Protein AF-0000000083689405 (afdb_homodimer)

Structure (mmCIF, N/CA/C/O backbone):
data_AF-0000000083689405-model_v1
#
loop_
_entity.id
_entity.type
_entity.pdbx_description
1 polymer 'Agamous-like MADS-box protein AGL62-like'
#
loop_
_atom_site.group_PDB
_atom_site.id
_atom_site.type_symbol
_atom_site.label_atom_id
_atom_site.label_alt_id
_atom_site.label_comp_id
_atom_site.label_asym_id
_atom_site.label_entity_id
_atom_site.label_seq_id
_atom_site.pdbx_PDB_ins_code
_atom_site.Cartn_x
_atom_site.Cartn_y
_atom_site.Cartn_z
_atom_site.occupancy
_atom_site.B_iso_or_equiv
_atom_site.auth_seq_id
_atom_site.auth_comp_id
_atom_site.auth_asym_id
_atom_site.auth_atom_id
_atom_site.pdbx_PDB_model_num
ATOM 1 N N . MET A 1 1 ? -1.512 43.844 13.023 1 68.31 1 MET A N 1
ATOM 2 C CA . MET A 1 1 ? -1.214 42.469 13.398 1 68.31 1 MET A CA 1
ATOM 3 C C . MET A 1 1 ? 0.28 42.281 13.641 1 68.31 1 MET A C 1
ATOM 5 O O . MET A 1 1 ? 1.104 42.844 12.914 1 68.31 1 MET A O 1
ATOM 9 N N . SER A 1 2 ? 0.697 41.688 14.688 1 84.19 2 SER A N 1
ATOM 10 C CA . SER A 1 2 ? 2.109 41.562 15.023 1 84.19 2 SER A CA 1
ATOM 11 C C . SER A 1 2 ? 2.811 40.562 14.086 1 84.19 2 SER A C 1
ATOM 13 O O . SER A 1 2 ? 2.17 39.688 13.5 1 84.19 2 SER A O 1
ATOM 15 N N . ASN A 1 3 ? 4.016 40.906 13.828 1 88.25 3 ASN A N 1
ATOM 16 C CA . ASN A 1 3 ? 4.844 40.031 13 1 88.25 3 ASN A CA 1
ATOM 17 C C . ASN A 1 3 ? 4.762 38.594 13.453 1 88.25 3 ASN A C 1
ATOM 19 O O . ASN A 1 3 ? 4.75 37.656 12.633 1 88.25 3 ASN A O 1
ATOM 23 N N . ARG A 1 4 ? 4.754 38.406 14.672 1 84.94 4 ARG A N 1
ATOM 24 C CA . ARG A 1 4 ? 4.668 37.062 15.242 1 84.94 4 ARG A CA 1
ATOM 25 C C . ARG A 1 4 ? 3.365 36.375 14.844 1 84.94 4 ARG A C 1
ATOM 27 O O . ARG A 1 4 ? 3.354 35.188 14.508 1 84.94 4 ARG A O 1
ATOM 34 N N . ARG A 1 5 ? 2.277 37.125 14.828 1 86.5 5 ARG A N 1
ATOM 35 C CA . ARG A 1 5 ? 0.985 36.562 14.461 1 86.5 5 ARG A CA 1
ATOM 36 C C . ARG A 1 5 ? 0.968 36.156 12.992 1 86.5 5 ARG A C 1
ATOM 38 O O . ARG A 1 5 ? 0.405 35.125 12.633 1 86.5 5 ARG A O 1
ATOM 45 N N . ILE A 1 6 ? 1.502 36.875 12.141 1 88.62 6 ILE A N 1
ATOM 46 C CA . ILE A 1 6 ? 1.587 36.594 10.711 1 88.62 6 ILE A CA 1
ATOM 47 C C . ILE A 1 6 ? 2.408 35.312 10.492 1 88.62 6 ILE A C 1
ATOM 49 O O . ILE A 1 6 ? 2.025 34.469 9.703 1 88.62 6 ILE A O 1
ATOM 53 N N . GLU A 1 7 ? 3.504 35.219 11.141 1 90.31 7 GLU A N 1
ATOM 54 C CA . GLU A 1 7 ? 4.348 34.031 11.055 1 90.31 7 GLU A CA 1
ATOM 55 C C . GLU A 1 7 ? 3.592 32.781 11.5 1 90.31 7 GLU A C 1
ATOM 57 O O . GLU A 1 7 ? 3.695 31.75 10.859 1 90.31 7 GLU A O 1
ATOM 62 N N . ASP A 1 8 ? 2.814 32.938 12.547 1 89.25 8 ASP A N 1
ATOM 63 C CA . ASP A 1 8 ? 2.037 31.812 13.062 1 89.25 8 ASP A CA 1
ATOM 64 C C . ASP A 1 8 ? 0.974 31.375 12.055 1 89.25 8 ASP A C 1
ATOM 66 O O . ASP A 1 8 ? 0.75 30.188 11.859 1 89.25 8 ASP A O 1
ATOM 70 N N . LEU A 1 9 ? 0.358 32.312 11.484 1 90.94 9 LEU A N 1
ATOM 71 C CA . LEU A 1 9 ? -0.668 32.031 10.484 1 90.94 9 LEU A CA 1
ATOM 72 C C . LEU A 1 9 ? -0.066 31.344 9.266 1 90.94 9 LEU A C 1
ATOM 74 O O . LEU A 1 9 ? -0.656 30.406 8.719 1 90.94 9 LEU A O 1
ATOM 78 N N . PHE A 1 10 ? 1.056 31.828 8.891 1 93.06 10 PHE A N 1
ATOM 79 C CA . PHE A 1 10 ? 1.755 31.234 7.758 1 93.06 10 PHE A CA 1
ATOM 80 C C . PHE A 1 10 ? 2.133 29.781 8.062 1 93.06 10 PHE A C 1
ATOM 82 O O . PHE A 1 10 ? 1.938 28.891 7.23 1 93.06 10 PHE A O 1
ATOM 89 N N . ARG A 1 11 ? 2.623 29.578 9.195 1 94.88 11 ARG A N 1
ATOM 90 C CA . ARG A 1 11 ? 3 28.234 9.609 1 94.88 11 ARG A CA 1
ATOM 91 C C . ARG A 1 11 ? 1.792 27.312 9.617 1 94.88 11 ARG A C 1
ATOM 93 O O . ARG A 1 11 ? 1.886 26.156 9.188 1 94.88 11 ARG A O 1
ATOM 100 N N . MET A 1 12 ? 0.711 27.703 10.07 1 95 12 MET A N 1
ATOM 101 C CA . MET A 1 12 ? -0.509 26.906 10.109 1 95 12 MET A CA 1
ATOM 102 C C . MET A 1 12 ? -0.955 26.531 8.695 1 95 12 MET A C 1
ATOM 104 O O . MET A 1 12 ? -1.337 25.391 8.445 1 95 12 MET A O 1
ATOM 108 N N . CYS A 1 13 ? -0.799 27.5 7.867 1 95 13 CYS A N 1
ATOM 109 C CA . CYS A 1 13 ? -1.17 27.25 6.48 1 95 13 CYS A CA 1
ATOM 110 C C . CYS A 1 13 ? -0.278 26.188 5.859 1 95 13 CYS A C 1
ATOM 112 O O . CYS A 1 13 ? -0.762 25.297 5.152 1 95 13 CYS A O 1
ATOM 114 N N . MET A 1 14 ? 0.931 26.25 6.199 1 95.44 14 MET A N 1
ATOM 115 C CA . MET A 1 14 ? 1.885 25.266 5.684 1 95.44 14 MET A CA 1
ATOM 116 C C . MET A 1 14 ? 1.578 23.875 6.223 1 95.44 14 MET A C 1
ATOM 118 O O . MET A 1 14 ? 1.639 22.891 5.48 1 95.44 14 MET A O 1
ATOM 122 N N . LEU A 1 15 ? 1.222 23.812 7.477 1 96.44 15 LEU A N 1
ATOM 123 C CA . LEU A 1 15 ? 0.893 22.531 8.094 1 96.44 15 LEU A CA 1
ATOM 124 C C . LEU A 1 15 ? -0.366 21.938 7.473 1 96.44 15 LEU A C 1
ATOM 126 O O . LEU A 1 15 ? -0.428 20.734 7.223 1 96.44 15 LEU A O 1
ATOM 130 N N . ILE A 1 16 ? -1.267 22.781 7.23 1 96.31 16 ILE A N 1
ATOM 131 C CA . ILE A 1 16 ? -2.52 22.328 6.633 1 96.31 16 ILE A CA 1
ATOM 132 C C . ILE A 1 16 ? -2.256 21.781 5.23 1 96.31 16 ILE A C 1
ATOM 134 O O . ILE A 1 16 ? -2.789 20.734 4.859 1 96.31 16 ILE A O 1
ATOM 138 N N . THR A 1 17 ? -1.447 22.5 4.449 1 96.69 17 THR A N 1
ATOM 139 C CA . THR A 1 17 ? -1.085 22.047 3.109 1 96.69 17 THR A CA 1
ATOM 140 C C . THR A 1 17 ? -0.371 20.703 3.17 1 96.69 17 THR A C 1
ATOM 142 O O . THR A 1 17 ? -0.681 19.797 2.396 1 96.69 17 THR A O 1
ATOM 145 N N . GLU A 1 18 ? 0.518 20.547 4.062 1 96.06 18 GLU A N 1
ATOM 146 C CA . GLU A 1 18 ? 1.251 19.297 4.234 1 96.06 18 GLU A CA 1
ATOM 147 C C . GLU A 1 18 ? 0.317 18.172 4.637 1 96.06 18 GLU A C 1
ATOM 149 O O . GLU A 1 18 ? 0.436 17.047 4.125 1 96.06 18 GLU A O 1
ATOM 154 N N . LEU A 1 19 ? -0.564 18.469 5.535 1 96.12 19 LEU A N 1
ATOM 155 C CA . LEU A 1 19 ? -1.549 17.469 5.957 1 96.12 19 LEU A CA 1
ATOM 156 C C . LEU A 1 19 ? -2.369 16.984 4.77 1 96.12 19 LEU A C 1
ATOM 158 O O . LEU A 1 19 ? -2.594 15.781 4.617 1 96.12 19 LEU A O 1
ATOM 162 N N . ASN A 1 20 ? -2.785 17.891 3.965 1 96.69 20 ASN A N 1
ATOM 163 C CA . ASN A 1 20 ? -3.572 17.531 2.793 1 96.69 20 ASN A CA 1
ATOM 164 C C . ASN A 1 20 ? -2.771 16.656 1.822 1 96.69 20 ASN A C 1
ATOM 166 O O . ASN A 1 20 ? -3.289 15.688 1.279 1 96.69 20 ASN A O 1
ATOM 170 N N . LEU A 1 21 ? -1.524 16.984 1.629 1 94.62 21 LEU A N 1
ATOM 171 C CA . LEU A 1 21 ? -0.67 16.219 0.726 1 94.62 21 LEU A CA 1
ATOM 172 C C . LEU A 1 21 ? -0.466 14.797 1.241 1 94.62 21 LEU A C 1
ATOM 174 O O . LEU A 1 21 ? -0.589 13.836 0.482 1 94.62 21 LEU A O 1
ATOM 178 N N . LEU A 1 22 ? -0.239 14.695 2.496 1 94.88 22 LEU A N 1
ATOM 179 C CA . LEU A 1 22 ? -0.016 13.391 3.105 1 94.88 22 LEU A CA 1
ATOM 180 C C . LEU A 1 22 ? -1.298 12.562 3.104 1 94.88 22 LEU A C 1
ATOM 182 O O . LEU A 1 22 ? -1.262 11.352 2.855 1 94.88 22 LEU A O 1
ATOM 186 N N . THR A 1 23 ? -2.404 13.203 3.418 1 95.25 23 THR A N 1
ATOM 187 C CA . THR A 1 23 ? -3.689 12.516 3.41 1 95.25 23 THR A CA 1
ATOM 188 C C . THR A 1 23 ? -3.979 11.93 2.031 1 95.25 23 THR A C 1
ATOM 190 O O . THR A 1 23 ? -4.395 10.773 1.916 1 95.25 23 THR A O 1
ATOM 193 N N . ASN A 1 24 ? -3.666 12.68 1.003 1 95.31 24 ASN A N 1
ATOM 194 C CA . ASN A 1 24 ? -3.904 12.211 -0.358 1 95.31 24 ASN A CA 1
ATOM 195 C C . ASN A 1 24 ? -3.004 11.023 -0.71 1 95.31 24 ASN A C 1
ATOM 197 O O . ASN A 1 24 ? -3.455 10.055 -1.322 1 95.31 24 ASN A O 1
ATOM 201 N N . ALA A 1 25 ? -1.784 11.125 -0.366 1 94.88 25 ALA A N 1
ATOM 202 C CA . ALA A 1 25 ? -0.848 10.039 -0.635 1 94.88 25 ALA A CA 1
ATOM 203 C C . ALA A 1 25 ? -1.246 8.773 0.119 1 94.88 25 ALA A C 1
ATOM 205 O O . ALA A 1 25 ? -1.218 7.672 -0.441 1 94.88 25 ALA A O 1
ATOM 206 N N . LEU A 1 26 ? -1.632 8.922 1.306 1 94.81 26 LEU A N 1
ATOM 207 C CA . LEU A 1 26 ? -2.059 7.781 2.109 1 94.81 26 LEU A CA 1
ATOM 208 C C . LEU A 1 26 ? -3.322 7.156 1.535 1 94.81 26 LEU A C 1
ATOM 210 O O . LEU A 1 26 ? -3.432 5.93 1.452 1 94.81 26 LEU A O 1
ATOM 214 N N . ASP A 1 27 ? -4.215 8.023 1.168 1 95.38 27 ASP A N 1
ATOM 215 C CA . ASP A 1 27 ? -5.449 7.523 0.575 1 95.38 27 ASP A CA 1
ATOM 216 C C . ASP A 1 27 ? -5.164 6.688 -0.672 1 95.38 27 ASP A C 1
ATOM 218 O O . ASP A 1 27 ? -5.797 5.656 -0.895 1 95.38 27 ASP A O 1
ATOM 222 N N . SER A 1 28 ? -4.242 7.109 -1.474 1 96.19 28 SER A N 1
ATOM 223 C CA . SER A 1 28 ? -3.867 6.359 -2.67 1 96.19 28 SER A CA 1
ATOM 224 C C . SER A 1 28 ? -3.279 5 -2.309 1 96.19 28 SER A C 1
ATOM 226 O O . SER A 1 28 ? -3.623 3.986 -2.922 1 96.19 28 SER A O 1
ATOM 228 N N . GLU A 1 29 ? -2.443 5.012 -1.283 1 96.12 29 GLU A N 1
ATOM 229 C CA . GLU A 1 29 ? -1.837 3.756 -0.846 1 96.12 29 GLU A CA 1
ATOM 230 C C . GLU A 1 29 ? -2.885 2.811 -0.264 1 96.12 29 GLU A C 1
ATOM 232 O 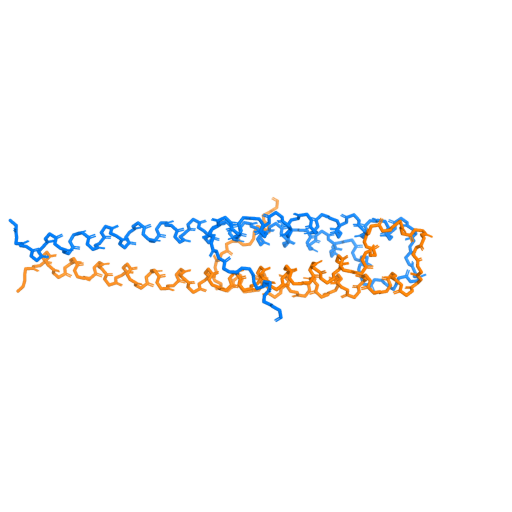O . GLU A 1 29 ? -2.838 1.602 -0.5 1 96.12 29 GLU A O 1
ATOM 237 N N . ILE A 1 30 ? -3.812 3.322 0.41 1 96.44 30 ILE A N 1
ATOM 238 C CA . ILE A 1 30 ? -4.867 2.508 1.007 1 96.44 30 ILE A CA 1
ATOM 239 C C . ILE A 1 30 ? -5.746 1.914 -0.093 1 96.44 30 ILE A C 1
ATOM 241 O O . ILE A 1 30 ? -6.137 0.747 -0.021 1 96.44 30 ILE A O 1
ATOM 245 N N . LYS A 1 31 ? -5.988 2.66 -1.083 1 96.75 31 LYS A N 1
ATOM 246 C CA . LYS A 1 31 ? -6.754 2.166 -2.223 1 96.75 31 LYS A CA 1
ATOM 247 C C . LYS A 1 31 ? -6.031 1.013 -2.912 1 96.75 31 LYS A C 1
ATOM 249 O O . LYS A 1 31 ? -6.648 0.001 -3.252 1 96.75 31 LYS A O 1
ATOM 254 N N . TYR A 1 32 ? -4.852 1.193 -3.098 1 97.25 32 TYR A N 1
ATOM 255 C CA . TYR A 1 32 ? -4.004 0.146 -3.654 1 97.25 32 TYR A CA 1
ATOM 256 C C . TYR A 1 32 ? -4.051 -1.109 -2.791 1 97.25 32 TYR A C 1
ATOM 258 O O . TYR A 1 32 ? -4.281 -2.211 -3.299 1 97.25 32 TYR A O 1
ATOM 266 N N . SER A 1 33 ? -3.85 -0.918 -1.539 1 97.69 33 SER A N 1
ATOM 267 C CA . SER A 1 33 ? -3.863 -2.045 -0.613 1 97.69 33 SER A CA 1
ATOM 268 C C . SER A 1 33 ? -5.211 -2.762 -0.631 1 97.69 33 SER A C 1
ATOM 270 O O . SER A 1 33 ? -5.266 -3.992 -0.612 1 97.69 33 SER A O 1
ATOM 272 N N . ASN A 1 34 ? -6.238 -1.998 -0.721 1 96.94 34 ASN A N 1
ATOM 273 C CA . ASN A 1 34 ? -7.57 -2.592 -0.735 1 96.94 34 ASN A CA 1
ATOM 274 C C . ASN A 1 34 ? -7.812 -3.393 -2.012 1 96.94 34 ASN A C 1
ATOM 276 O O . ASN A 1 34 ? -8.508 -4.414 -1.987 1 96.94 34 ASN A O 1
ATOM 280 N N . GLU A 1 35 ? -7.246 -2.898 -3.088 1 97.25 35 GLU A N 1
ATOM 281 C CA . GLU A 1 35 ? -7.336 -3.666 -4.328 1 97.25 35 GLU A CA 1
ATOM 282 C C . GLU A 1 35 ? -6.609 -5.004 -4.199 1 97.25 35 GLU A C 1
ATOM 284 O O . GLU A 1 35 ? -7.129 -6.039 -4.621 1 97.25 35 GLU A O 1
ATOM 289 N N . LEU A 1 36 ? -5.516 -5.07 -3.613 1 97.31 36 LEU A N 1
ATOM 290 C CA . LEU A 1 36 ? -4.766 -6.297 -3.383 1 97.31 36 LEU A CA 1
ATOM 291 C C . LEU A 1 36 ? -5.539 -7.246 -2.475 1 97.31 36 LEU A C 1
ATOM 293 O O . LEU A 1 36 ? -5.586 -8.453 -2.725 1 97.31 36 LEU A O 1
ATOM 297 N N . ILE A 1 37 ? -6.117 -6.723 -1.487 1 95.88 37 ILE A N 1
ATOM 298 C CA . ILE A 1 37 ? -6.895 -7.523 -0.545 1 95.88 37 ILE A CA 1
ATOM 299 C C . ILE A 1 37 ? -8.07 -8.18 -1.271 1 95.88 37 ILE A C 1
ATOM 301 O O . ILE A 1 37 ? -8.367 -9.352 -1.047 1 95.88 37 ILE A O 1
ATOM 305 N N . ARG A 1 38 ? -8.664 -7.391 -2.104 1 94.56 38 ARG A N 1
ATOM 306 C CA . ARG A 1 38 ? -9.773 -7.922 -2.877 1 94.56 38 ARG A CA 1
ATOM 307 C C . ARG A 1 38 ? -9.336 -9.109 -3.73 1 94.56 38 ARG A C 1
ATOM 309 O O . ARG A 1 38 ? -10.016 -10.133 -3.777 1 94.56 38 ARG A O 1
ATOM 316 N N . ILE A 1 39 ? -8.242 -9.008 -4.391 1 92.19 39 ILE A N 1
ATOM 317 C CA . ILE A 1 39 ? -7.723 -10.07 -5.234 1 92.19 39 ILE A CA 1
ATOM 318 C C . ILE A 1 39 ? -7.363 -11.281 -4.375 1 92.19 39 ILE A C 1
ATOM 320 O O . ILE A 1 39 ? -7.656 -12.422 -4.742 1 92.19 39 ILE A O 1
ATOM 324 N N . SER A 1 40 ? -6.727 -11.016 -3.26 1 91.69 40 SER A N 1
ATOM 325 C CA . SER A 1 40 ? -6.348 -12.102 -2.354 1 91.69 40 SER A CA 1
ATOM 326 C C . SER A 1 40 ? -7.57 -12.883 -1.885 1 91.69 40 SER A C 1
ATOM 328 O O . SER A 1 40 ? -7.531 -14.109 -1.8 1 91.69 40 SER A O 1
ATOM 330 N N . LYS A 1 41 ? -8.594 -12.188 -1.624 1 90.5 41 LYS A N 1
ATOM 331 C CA . LYS A 1 41 ? -9.82 -12.844 -1.185 1 90.5 41 LYS A CA 1
ATOM 332 C C . LYS A 1 41 ? -10.422 -13.688 -2.303 1 90.5 41 LYS A C 1
ATOM 334 O O . LYS A 1 41 ? -10.984 -14.758 -2.045 1 90.5 41 LYS A O 1
ATOM 339 N N . MET A 1 42 ? -10.312 -13.148 -3.48 1 85.12 42 MET A N 1
ATOM 340 C CA . MET A 1 42 ? -10.766 -13.914 -4.637 1 85.12 42 MET A CA 1
ATOM 341 C C . MET A 1 42 ? -9.969 -15.211 -4.773 1 85.12 42 MET A C 1
ATOM 343 O O . MET A 1 42 ? -10.539 -16.266 -5.062 1 85.12 42 MET A O 1
ATOM 347 N N . ILE A 1 43 ? -8.703 -15.195 -4.602 1 84.06 43 ILE A N 1
ATOM 348 C CA . ILE A 1 43 ? -7.832 -16.359 -4.668 1 84.06 43 ILE A CA 1
ATOM 349 C C . ILE A 1 43 ? -8.211 -17.359 -3.57 1 84.06 43 ILE A C 1
ATOM 351 O 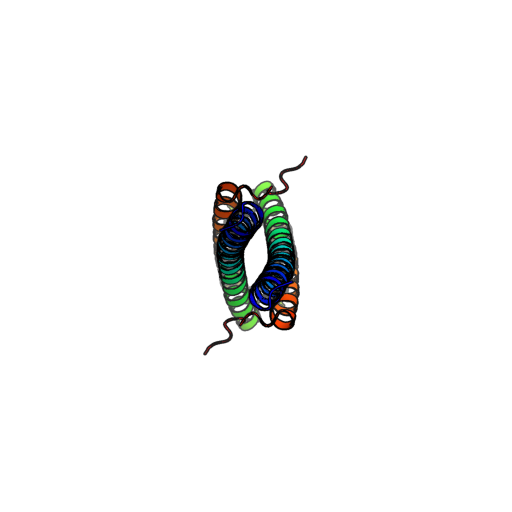O . ILE A 1 43 ? -8.281 -18.562 -3.812 1 84.06 43 ILE A O 1
ATOM 355 N N . GLU A 1 44 ? -8.438 -16.875 -2.42 1 83.69 44 GLU A N 1
ATOM 356 C CA . GLU A 1 44 ? -8.781 -17.719 -1.284 1 83.69 44 GLU A CA 1
ATOM 357 C C . GLU A 1 44 ? -10.117 -18.406 -1.499 1 83.69 44 GLU A C 1
ATOM 359 O O . GLU A 1 44 ? -10.305 -19.562 -1.09 1 83.69 44 GLU A O 1
ATOM 364 N N . ALA A 1 45 ? -10.938 -17.719 -2.09 1 82.75 45 ALA A N 1
ATOM 365 C CA . ALA A 1 45 ? -12.273 -18.25 -2.305 1 82.75 45 ALA A CA 1
ATOM 366 C C . ALA A 1 45 ? -12.242 -19.438 -3.256 1 82.75 45 ALA A C 1
ATOM 368 O O . ALA A 1 45 ? -13.062 -20.359 -3.143 1 82.75 45 ALA A O 1
ATOM 369 N N . GLU A 1 46 ? -11.344 -19.438 -4.105 1 74.62 46 GLU A N 1
ATOM 370 C CA . GLU A 1 46 ? -11.242 -20.531 -5.066 1 74.62 46 GLU A CA 1
ATOM 371 C C . GLU A 1 46 ? -10.555 -21.75 -4.445 1 74.62 46 GLU A C 1
ATOM 373 O O . GLU A 1 46 ? -10.641 -22.859 -4.977 1 74.62 46 GLU A O 1
ATOM 378 N N . ASN A 1 47 ? -10.078 -21.609 -3.07 1 65.44 47 ASN A N 1
ATOM 379 C CA . ASN A 1 47 ? -9.438 -22.641 -2.271 1 65.44 47 ASN A CA 1
ATOM 380 C C . ASN A 1 47 ? -8.281 -23.297 -3.023 1 65.44 47 ASN A C 1
ATOM 382 O O . ASN A 1 47 ? -7.672 -24.25 -2.533 1 65.44 47 ASN A O 1
ATOM 386 N N . ARG A 1 48 ? -8.039 -22.906 -4.062 1 62.5 48 ARG A N 1
ATOM 387 C CA . ARG A 1 48 ? -7.129 -23.578 -4.992 1 62.5 48 ARG A CA 1
ATOM 388 C C . ARG A 1 48 ? -5.684 -23.438 -4.527 1 62.5 48 ARG A C 1
ATOM 390 O O . ARG A 1 48 ? -4.855 -24.312 -4.805 1 62.5 48 ARG A O 1
ATOM 397 N N . TRP A 1 49 ? -5.445 -22.438 -3.729 1 66.31 49 TRP A N 1
ATOM 398 C CA . TRP A 1 49 ? -4.043 -22.172 -3.439 1 66.31 49 TRP A CA 1
ATOM 399 C C . TRP A 1 49 ? -3.512 -23.141 -2.383 1 66.31 49 TRP A C 1
ATOM 401 O O . TRP A 1 49 ? -2.301 -23.359 -2.287 1 66.31 49 TRP A O 1
ATOM 411 N N . ASP A 1 50 ? -4.453 -23.75 -1.768 1 70.88 50 ASP A N 1
ATOM 412 C CA . ASP A 1 50 ? -4.059 -24.703 -0.735 1 70.88 50 ASP A CA 1
ATOM 413 C C . ASP A 1 50 ? -3.709 -26.062 -1.346 1 70.88 50 ASP A C 1
ATOM 415 O O . ASP A 1 50 ? -3.078 -26.891 -0.696 1 70.88 50 ASP A O 1
ATOM 419 N N . TYR A 1 51 ? -4.055 -26.188 -2.613 1 72.69 51 TYR A N 1
ATOM 420 C CA . TYR A 1 51 ? -3.834 -27.484 -3.215 1 72.69 51 TYR A CA 1
ATOM 421 C C . TYR A 1 51 ? -2.391 -27.641 -3.68 1 72.69 51 TYR A C 1
ATOM 423 O O . TYR A 1 51 ? -1.769 -26.672 -4.113 1 72.69 51 TYR A O 1
ATOM 431 N N . PRO A 1 52 ? -1.923 -28.938 -3.512 1 79.88 52 PRO A N 1
ATOM 432 C CA . PRO A 1 52 ? -0.617 -29.219 -4.113 1 79.88 52 PRO A CA 1
ATOM 433 C C . PRO A 1 52 ? -0.621 -29.062 -5.633 1 79.88 52 PRO A C 1
ATOM 435 O O . PRO A 1 52 ? -1.614 -29.375 -6.289 1 79.88 52 PRO A O 1
ATOM 438 N N . ILE A 1 53 ? 0.36 -28.578 -6.145 1 80.75 53 ILE A N 1
ATOM 439 C CA . ILE A 1 53 ? 0.503 -28.266 -7.562 1 80.75 53 ILE A CA 1
ATOM 440 C C . ILE A 1 53 ? 0.261 -29.516 -8.398 1 80.75 53 ILE A C 1
ATOM 442 O O . ILE A 1 53 ? -0.35 -29.438 -9.469 1 80.75 53 ILE A O 1
ATOM 446 N N . ASP A 1 54 ? 0.735 -30.672 -7.91 1 80.75 54 ASP A N 1
ATOM 447 C CA . ASP A 1 54 ? 0.679 -31.906 -8.68 1 80.75 54 ASP A CA 1
ATOM 448 C C . ASP A 1 54 ? -0.752 -32.438 -8.773 1 80.75 54 ASP A C 1
ATOM 450 O O . ASP A 1 54 ? -1.048 -33.312 -9.594 1 80.75 54 ASP A O 1
ATOM 454 N N . LYS A 1 55 ? -1.595 -31.828 -7.977 1 81.88 55 LYS A N 1
ATOM 455 C CA . LYS A 1 55 ? -2.992 -32.25 -7.992 1 81.88 55 LYS A CA 1
ATOM 456 C C . LYS A 1 55 ? -3.865 -31.234 -8.727 1 81.88 55 LYS A C 1
ATOM 458 O O . LYS A 1 55 ? -5.062 -31.453 -8.922 1 81.88 55 LYS A O 1
ATOM 463 N N . MET A 1 56 ? -3.244 -30.203 -9.156 1 80.38 56 MET A N 1
ATOM 464 C CA . MET A 1 56 ? -4.02 -29.156 -9.828 1 80.38 56 MET A CA 1
ATOM 465 C C . MET A 1 56 ? -4.156 -29.469 -11.32 1 80.38 56 MET A C 1
ATOM 467 O O . MET A 1 56 ? -3.223 -29.984 -11.938 1 80.38 56 MET A O 1
ATOM 471 N N . THR A 1 57 ? -5.277 -29.172 -11.75 1 83.12 57 THR A N 1
ATOM 472 C CA . THR A 1 57 ? -5.5 -29.312 -13.188 1 83.12 57 THR A CA 1
ATOM 473 C C . THR A 1 57 ? -4.805 -28.203 -13.953 1 83.12 57 THR A C 1
ATOM 475 O O . THR A 1 57 ? -4.414 -27.188 -13.375 1 83.12 57 THR A O 1
ATOM 478 N N . LEU A 1 58 ? -4.68 -28.438 -15.227 1 83.62 58 LEU A N 1
ATOM 479 C CA . LEU A 1 58 ? -4.113 -27.391 -16.078 1 83.62 58 LEU A CA 1
ATOM 480 C C . LEU A 1 58 ? -4.941 -26.109 -15.984 1 83.62 58 LEU A C 1
ATOM 482 O O . LEU A 1 58 ? -4.391 -25.016 -15.953 1 83.62 58 LEU A O 1
ATOM 486 N N . ALA A 1 59 ? -6.215 -26.266 -15.938 1 84.25 59 ALA A N 1
ATOM 487 C CA . ALA A 1 59 ? -7.117 -25.125 -15.82 1 84.25 59 ALA A CA 1
ATOM 488 C C . ALA A 1 59 ? -6.883 -24.375 -14.508 1 84.25 59 ALA A C 1
ATOM 490 O O . ALA A 1 59 ? -6.918 -23.141 -14.469 1 84.25 59 ALA A O 1
ATOM 491 N N . GLY A 1 60 ? -6.664 -25.078 -13.531 1 82.5 60 GLY A N 1
ATOM 492 C CA . GLY A 1 60 ? -6.363 -24.469 -12.242 1 82.5 60 GLY A CA 1
ATOM 493 C C . GLY A 1 60 ? -5.062 -23.688 -12.234 1 82.5 60 GLY A C 1
ATOM 494 O O . GLY A 1 60 ? -5.008 -22.578 -11.719 1 82.5 60 GLY A O 1
ATOM 495 N N . LEU A 1 61 ? -4.102 -24.297 -12.836 1 83.44 61 LEU A N 1
ATOM 496 C CA . LEU A 1 61 ? -2.797 -23.641 -12.93 1 83.44 61 LEU A CA 1
ATOM 497 C C . LEU A 1 61 ? -2.881 -22.375 -13.766 1 83.44 61 LEU A C 1
ATOM 499 O O . LEU A 1 61 ? -2.256 -21.359 -13.438 1 83.44 61 LEU A O 1
ATOM 503 N N . GLN A 1 62 ? -3.633 -22.453 -14.734 1 85.81 62 GLN A N 1
ATOM 504 C CA . GLN A 1 62 ? -3.822 -21.281 -15.594 1 85.81 62 GLN A CA 1
ATOM 505 C C . GLN A 1 62 ? -4.527 -20.156 -14.844 1 85.81 62 GLN A C 1
ATOM 507 O O . GLN A 1 62 ? -4.18 -18.984 -15 1 85.81 62 GLN A O 1
ATOM 512 N N . SER A 1 63 ? -5.484 -20.516 -14.07 1 84.69 63 SER A N 1
ATOM 513 C CA . SER A 1 63 ? -6.191 -19.531 -13.258 1 84.69 63 SER A CA 1
ATOM 514 C C . SER A 1 63 ? -5.254 -18.859 -12.266 1 84.69 63 SER A C 1
ATOM 516 O O . SER A 1 63 ? -5.316 -17.641 -12.078 1 84.69 63 SER A O 1
ATOM 518 N N . PHE A 1 64 ? -4.434 -19.609 -11.719 1 82.06 64 PHE A N 1
ATOM 519 C CA . PHE A 1 64 ? -3.445 -19.078 -10.789 1 82.06 64 PHE A CA 1
ATOM 520 C C . PHE A 1 64 ? -2.512 -18.094 -11.484 1 82.06 64 PHE A C 1
ATOM 522 O O . PHE A 1 64 ? -2.223 -17.016 -10.961 1 82.06 64 PHE A O 1
ATOM 529 N N . LYS A 1 65 ? -2.084 -18.484 -12.594 1 84.88 65 LYS A N 1
ATOM 530 C CA . LYS A 1 65 ? -1.203 -17.609 -13.359 1 84.88 65 LYS A CA 1
ATOM 531 C C . LYS A 1 65 ? -1.891 -16.281 -13.68 1 84.88 65 LYS A C 1
ATOM 533 O O . LYS A 1 65 ? -1.269 -15.219 -13.609 1 84.88 65 LYS A O 1
ATOM 538 N N . MET A 1 66 ? -3.088 -16.344 -14.031 1 86.62 66 MET A N 1
ATOM 539 C CA . MET A 1 66 ? -3.846 -15.133 -14.367 1 86.62 66 MET A CA 1
ATOM 540 C C . MET A 1 66 ? -3.932 -14.195 -13.172 1 86.62 66 MET A C 1
ATOM 542 O O . MET A 1 66 ? -3.801 -12.977 -13.32 1 86.62 66 MET A O 1
ATOM 546 N N . VAL A 1 67 ? -4.172 -14.773 -12.062 1 85.81 67 VAL A N 1
ATOM 547 C CA . VAL A 1 67 ? -4.262 -13.984 -10.844 1 85.81 67 VAL A CA 1
ATOM 548 C C . VAL A 1 67 ? -2.904 -13.352 -10.531 1 85.81 67 VAL A C 1
ATOM 550 O O . VAL A 1 67 ? -2.826 -12.18 -10.172 1 85.81 67 VAL A O 1
ATOM 553 N N . LEU A 1 68 ? -1.855 -14.078 -10.664 1 85 68 LEU A N 1
ATOM 554 C CA . LEU A 1 68 ? -0.509 -13.57 -10.438 1 85 68 LEU A CA 1
ATOM 555 C C . LEU A 1 68 ? -0.186 -12.438 -11.406 1 85 68 LEU A C 1
ATOM 557 O O . LEU A 1 68 ? 0.424 -11.438 -11.016 1 85 68 LEU A O 1
ATOM 561 N N . ASP A 1 69 ? -0.626 -12.617 -12.617 1 88.19 69 ASP A N 1
ATOM 562 C CA . ASP A 1 69 ? -0.419 -11.562 -13.609 1 88.19 69 ASP A CA 1
ATOM 563 C C . ASP A 1 69 ? -1.116 -10.273 -13.188 1 88.19 69 ASP A C 1
ATOM 565 O O . ASP A 1 69 ? -0.557 -9.188 -13.336 1 88.19 69 ASP A O 1
ATOM 569 N N . GLU A 1 70 ? -2.301 -10.398 -12.688 1 91.12 70 GLU A N 1
ATOM 570 C CA . GLU A 1 70 ? -3.051 -9.234 -12.219 1 91.12 70 GLU A CA 1
ATOM 571 C C . GLU A 1 70 ? -2.357 -8.57 -11.031 1 91.12 70 GLU A C 1
ATOM 573 O O . GLU A 1 70 ? -2.258 -7.344 -10.969 1 91.12 70 GLU A O 1
ATOM 578 N N . LEU A 1 71 ? -1.874 -9.375 -10.133 1 92 71 LEU A N 1
ATOM 579 C CA . LEU A 1 71 ? -1.141 -8.859 -8.977 1 92 71 LEU A CA 1
ATOM 580 C C . LEU A 1 71 ? 0.122 -8.133 -9.422 1 92 71 LEU A C 1
ATOM 582 O O . LEU A 1 71 ? 0.409 -7.031 -8.938 1 92 71 LEU A O 1
ATOM 586 N N . MET A 1 72 ? 0.771 -8.734 -10.344 1 90.81 72 MET A N 1
ATOM 587 C CA . MET A 1 72 ? 2.008 -8.133 -10.836 1 90.81 72 MET A CA 1
ATOM 588 C C . MET A 1 72 ? 1.731 -6.785 -11.5 1 90.81 72 MET A C 1
ATOM 590 O O . MET A 1 72 ? 2.514 -5.844 -11.352 1 90.81 72 MET A O 1
ATOM 594 N N . LYS A 1 73 ? 0.664 -6.699 -12.219 1 93.75 73 LYS A N 1
ATOM 595 C CA . LYS A 1 73 ? 0.278 -5.449 -12.867 1 93.75 73 LYS A CA 1
ATOM 596 C C . LYS A 1 73 ? -0.035 -4.367 -11.836 1 93.75 73 LYS A C 1
ATOM 598 O O . LYS A 1 73 ? 0.356 -3.211 -12.008 1 93.75 73 LYS A O 1
ATOM 603 N N . LEU A 1 74 ? -0.7 -4.754 -10.812 1 96.69 74 LEU A N 1
ATOM 604 C CA . LEU A 1 74 ? -1.04 -3.811 -9.75 1 96.69 74 LEU A CA 1
ATOM 605 C C . LEU A 1 74 ? 0.216 -3.312 -9.047 1 96.69 74 LEU A C 1
ATOM 607 O O . LEU A 1 74 ? 0.342 -2.121 -8.758 1 96.69 74 LEU A O 1
ATOM 611 N N . ILE A 1 75 ? 1.103 -4.215 -8.742 1 97.06 75 ILE A N 1
ATOM 612 C CA . ILE A 1 75 ? 2.344 -3.873 -8.062 1 97.06 75 ILE A CA 1
ATOM 613 C C . ILE A 1 75 ? 3.176 -2.938 -8.938 1 97.06 75 ILE A C 1
ATOM 615 O O . ILE A 1 75 ? 3.713 -1.938 -8.453 1 97.06 75 ILE A O 1
ATOM 619 N N . ALA A 1 76 ? 3.184 -3.219 -10.203 1 95.44 76 ALA A N 1
ATOM 620 C CA . ALA A 1 76 ? 3.928 -2.375 -11.141 1 95.44 76 ALA A CA 1
ATOM 621 C C . ALA A 1 76 ? 3.322 -0.975 -11.211 1 95.44 76 ALA A C 1
ATOM 623 O O . ALA A 1 76 ? 4.051 0.022 -11.219 1 95.44 76 ALA A O 1
ATOM 624 N N . ARG A 1 77 ? 2.066 -0.911 -11.297 1 97.06 77 ARG A N 1
ATOM 625 C CA . ARG A 1 77 ? 1.371 0.372 -11.344 1 97.06 77 ARG A CA 1
ATOM 626 C C . ARG A 1 77 ? 1.662 1.193 -10.086 1 97.06 77 ARG A C 1
ATOM 628 O O . ARG A 1 77 ? 1.898 2.4 -10.172 1 97.06 77 ARG A O 1
ATOM 635 N N . ASN A 1 78 ? 1.636 0.564 -8.953 1 97.56 78 ASN A N 1
ATOM 636 C CA . ASN A 1 78 ? 1.919 1.28 -7.719 1 97.56 78 ASN A CA 1
ATOM 637 C C . ASN A 1 78 ? 3.379 1.721 -7.645 1 97.56 78 ASN A C 1
ATOM 639 O O . ASN A 1 78 ? 3.682 2.793 -7.121 1 97.56 78 ASN A O 1
ATOM 643 N N . ALA A 1 79 ? 4.23 0.919 -8.047 1 96.31 79 ALA A N 1
ATOM 644 C CA . ALA A 1 79 ? 5.641 1.289 -8.094 1 96.31 79 ALA A CA 1
ATOM 645 C C . ALA A 1 79 ? 5.848 2.564 -8.906 1 96.31 79 ALA A C 1
ATOM 647 O O . ALA A 1 79 ? 6.605 3.449 -8.5 1 96.31 79 ALA A O 1
ATOM 648 N N . ASP A 1 80 ? 5.156 2.586 -10.07 1 96.12 80 ASP A N 1
ATOM 649 C CA . ASP A 1 80 ? 5.203 3.793 -10.891 1 96.12 80 ASP A CA 1
ATOM 650 C C . ASP A 1 80 ? 4.68 5 -10.117 1 96.12 80 ASP A C 1
ATOM 652 O O . ASP A 1 80 ? 5.262 6.086 -10.18 1 96.12 80 ASP A O 1
ATOM 656 N N . TRP A 1 81 ? 3.631 4.797 -9.461 1 95.75 81 TRP A N 1
ATOM 657 C CA . TRP A 1 81 ? 3.02 5.863 -8.672 1 95.75 81 TRP A CA 1
ATOM 658 C C . TRP A 1 81 ? 3.969 6.344 -7.578 1 95.75 81 TRP A C 1
ATOM 660 O O . TRP A 1 81 ? 4.152 7.547 -7.391 1 95.75 81 TRP A O 1
ATOM 670 N N . LEU A 1 82 ? 4.625 5.484 -6.883 1 95.56 82 LEU A N 1
ATOM 671 C CA . LEU A 1 82 ? 5.555 5.816 -5.812 1 95.56 82 LEU A CA 1
ATOM 672 C C . LEU A 1 82 ? 6.746 6.602 -6.352 1 95.56 82 LEU A C 1
ATOM 674 O O . LEU A 1 82 ? 7.215 7.547 -5.715 1 95.56 82 LEU A O 1
ATOM 678 N N . ALA A 1 83 ? 7.145 6.156 -7.445 1 93.31 83 ALA A N 1
ATOM 679 C CA . ALA A 1 83 ? 8.273 6.84 -8.078 1 93.31 83 ALA A CA 1
ATOM 680 C C . ALA A 1 83 ? 7.922 8.289 -8.398 1 93.31 83 ALA A C 1
ATOM 682 O O . ALA A 1 83 ? 8.766 9.18 -8.258 1 93.31 83 ALA A O 1
ATOM 683 N N . ILE A 1 84 ? 6.734 8.555 -8.797 1 92.56 84 ILE A N 1
ATOM 684 C CA . ILE A 1 84 ? 6.262 9.898 -9.141 1 92.56 84 ILE A CA 1
ATOM 685 C C . ILE A 1 84 ? 6.156 10.742 -7.879 1 92.56 84 ILE A C 1
ATOM 687 O O . ILE A 1 84 ? 6.469 11.938 -7.895 1 92.56 84 ILE A O 1
ATOM 691 N N . GLN A 1 85 ? 5.727 10.086 -6.691 1 87.56 85 GLN A N 1
ATOM 692 C CA . GLN A 1 85 ? 5.578 10.789 -5.418 1 87.56 85 GLN A CA 1
ATOM 693 C C . GLN A 1 85 ? 6.938 11.102 -4.801 1 87.56 85 GLN A C 1
ATOM 695 O O . GLN A 1 85 ? 7.043 11.953 -3.918 1 87.56 85 GLN A O 1
ATOM 700 N N . GLY A 1 86 ? 8.055 10.539 -5.422 1 78.25 86 GLY A N 1
ATOM 701 C CA . GLY A 1 86 ? 9.383 10.711 -4.852 1 78.25 86 GLY A CA 1
ATOM 702 C C . GLY A 1 86 ? 9.656 9.773 -3.688 1 78.25 86 GLY A C 1
ATOM 703 O O . GLY A 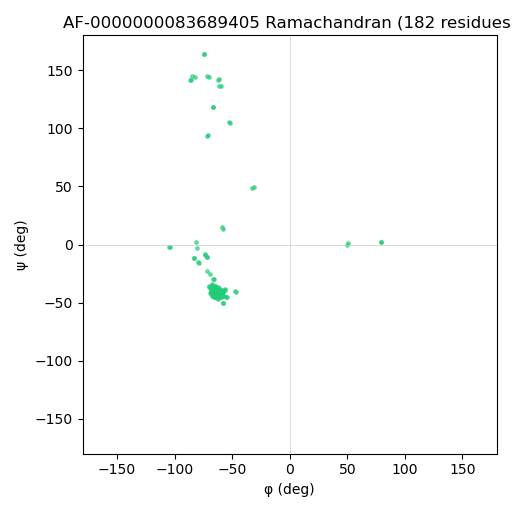1 86 ? 10.562 10.023 -2.889 1 78.25 86 GLY A O 1
ATOM 704 N N . ALA A 1 87 ? 8.812 8.914 -3.303 1 62.66 87 ALA A N 1
ATOM 705 C CA . ALA A 1 87 ? 9.07 7.934 -2.254 1 62.66 87 ALA A CA 1
ATOM 706 C C . ALA A 1 87 ? 10.141 6.934 -2.689 1 62.66 87 ALA A C 1
ATOM 708 O O . ALA A 1 87 ? 10.133 6.465 -3.83 1 62.66 87 ALA A O 1
ATOM 709 N N . PRO A 1 88 ? 11.391 6.844 -1.952 1 55.66 88 PRO A N 1
ATOM 710 C CA . PRO A 1 88 ? 12.438 5.922 -2.398 1 55.66 88 PRO A CA 1
ATOM 711 C C . PRO A 1 88 ? 11.922 4.496 -2.598 1 55.66 88 PRO A C 1
ATOM 713 O O . PRO A 1 88 ? 11.195 3.973 -1.747 1 55.66 88 PRO A O 1
ATOM 716 N N . THR A 1 89 ? 11.703 3.98 -3.654 1 54 89 THR A N 1
ATOM 717 C CA . THR A 1 89 ? 11.453 2.572 -3.943 1 54 89 THR A CA 1
ATOM 718 C C . THR A 1 89 ? 12.734 1.752 -3.783 1 54 89 THR A C 1
ATOM 720 O O . THR A 1 89 ? 13.805 2.178 -4.211 1 54 89 THR A O 1
ATOM 723 N N . GLN A 1 90 ? 13.078 1.093 -2.643 1 46.66 90 GLN A N 1
ATOM 724 C CA . GLN A 1 90 ? 14.305 0.351 -2.359 1 46.66 90 GLN A CA 1
ATOM 725 C C . GLN A 1 90 ? 14.852 -0.313 -3.621 1 46.66 90 GLN A C 1
ATOM 727 O O . GLN A 1 90 ? 14.289 -1.305 -4.098 1 46.66 90 GLN A O 1
ATOM 732 N N . THR A 1 91 ? 15.062 0.115 -4.746 1 39.84 91 THR A N 1
ATOM 733 C CA . THR A 1 91 ? 16.016 -0.607 -5.582 1 39.84 91 THR A CA 1
ATOM 734 C C . THR A 1 91 ? 17.391 -0.67 -4.906 1 39.84 91 THR A C 1
ATOM 736 O O . THR A 1 91 ? 18.422 -0.599 -5.578 1 39.84 91 THR A O 1
ATOM 739 N N . GLN A 1 92 ? 17.625 -0.385 -3.576 1 34.03 92 GLN A N 1
ATOM 740 C CA . GLN A 1 92 ? 19.047 -0.359 -3.244 1 34.03 92 GLN A CA 1
ATOM 741 C C . GLN A 1 92 ? 19.703 -1.705 -3.537 1 34.03 92 GLN A C 1
ATOM 743 O O . GLN A 1 92 ? 19.188 -2.754 -3.15 1 34.03 92 GLN A O 1
ATOM 748 N N . PRO A 1 93 ? 20.953 -1.569 -4.18 1 27.92 93 PRO A N 1
ATOM 749 C CA . PRO A 1 93 ? 21.703 -2.803 -4.41 1 27.92 93 PRO A CA 1
ATOM 750 C C . PRO A 1 93 ? 21.781 -3.686 -3.166 1 27.92 93 PRO A C 1
ATOM 752 O O . PRO A 1 93 ? 21.672 -3.188 -2.043 1 27.92 93 PRO A O 1
ATOM 755 N N . MET B 1 1 ? -1.125 36.688 27.406 1 69.06 1 MET B N 1
ATOM 756 C CA . MET B 1 1 ? -1.348 36.156 26.062 1 69.06 1 MET B CA 1
ATOM 757 C C . MET B 1 1 ? -2.834 36.125 25.719 1 69.06 1 MET B C 1
ATOM 759 O O . MET B 1 1 ? -3.672 35.875 26.578 1 69.06 1 MET B O 1
ATOM 763 N N . SER B 1 2 ? -3.248 36.594 24.609 1 84.31 2 SER B N 1
ATOM 764 C CA . SER B 1 2 ? -4.66 36.688 24.25 1 84.31 2 SER B CA 1
ATOM 765 C C . SER B 1 2 ? -5.258 35.281 24 1 84.31 2 SER B C 1
ATOM 767 O O . SER B 1 2 ? -4.543 34.344 23.672 1 84.31 2 SER B O 1
ATOM 769 N N . ASN B 1 3 ? -6.477 35.188 24.391 1 88.19 3 ASN B N 1
ATOM 770 C CA . ASN B 1 3 ? -7.219 33.969 24.156 1 88.19 3 ASN B CA 1
ATOM 771 C C . ASN B 1 3 ? -7.055 33.469 22.719 1 88.19 3 ASN B C 1
ATOM 773 O O . ASN B 1 3 ? -6.957 32.25 22.484 1 88.19 3 ASN B O 1
ATOM 777 N N . ARG B 1 4 ? -7.082 34.344 21.828 1 85.19 4 ARG B N 1
ATOM 778 C CA . ARG B 1 4 ? -6.926 34 20.422 1 85.19 4 ARG B CA 1
ATOM 779 C C . ARG B 1 4 ? -5.566 33.375 20.156 1 85.19 4 ARG B C 1
ATOM 781 O O . ARG B 1 4 ? -5.465 32.406 19.406 1 85.19 4 ARG B O 1
ATOM 788 N N . ARG B 1 5 ? -4.535 33.906 20.812 1 86.69 5 ARG B N 1
ATOM 789 C CA . ARG B 1 5 ? -3.199 33.344 20.625 1 86.69 5 ARG B CA 1
ATOM 790 C C . ARG B 1 5 ? -3.111 31.922 21.172 1 86.69 5 ARG B C 1
ATOM 792 O O . ARG B 1 5 ? -2.477 31.047 20.578 1 86.69 5 ARG B O 1
ATOM 799 N N . ILE B 1 6 ? -3.664 31.641 22.234 1 88.81 6 ILE B N 1
ATOM 800 C CA . ILE B 1 6 ? -3.689 30.312 22.844 1 88.81 6 ILE B CA 1
ATOM 801 C C . ILE B 1 6 ? -4.418 29.328 21.938 1 88.81 6 ILE B C 1
ATOM 803 O O . ILE B 1 6 ? -3.955 28.203 21.734 1 88.81 6 ILE B O 1
ATOM 807 N N . GLU B 1 7 ? -5.516 29.719 21.438 1 90.5 7 GLU B N 1
ATOM 808 C CA . GLU B 1 7 ? -6.277 28.891 20.516 1 90.5 7 GLU B CA 1
ATOM 809 C C . GLU B 1 7 ? -5.457 28.547 19.266 1 90.5 7 GLU B C 1
ATOM 811 O O . GLU B 1 7 ? -5.469 27.406 18.797 1 90.5 7 GLU B O 1
ATOM 816 N N . ASP B 1 8 ? -4.727 29.531 18.766 1 89.31 8 ASP B N 1
ATOM 817 C CA . ASP B 1 8 ? -3.891 29.312 17.594 1 89.31 8 ASP B CA 1
ATOM 818 C C . ASP B 1 8 ? -2.771 28.312 17.891 1 89.31 8 ASP B C 1
ATOM 820 O O . ASP B 1 8 ? -2.465 27.469 17.047 1 89.31 8 ASP B O 1
ATOM 824 N N . LEU B 1 9 ? -2.203 28.453 19 1 90.94 9 LEU B N 1
ATOM 825 C CA . LEU B 1 9 ? -1.132 27.562 19.406 1 90.94 9 LEU B CA 1
ATOM 826 C C . LEU B 1 9 ? -1.652 26.141 19.562 1 90.94 9 LEU B C 1
ATOM 828 O O . LEU B 1 9 ? -0.987 25.172 19.172 1 90.94 9 LEU B O 1
ATOM 832 N N . PHE B 1 10 ? -2.791 26.062 20.156 1 93.12 10 PHE B N 1
ATOM 833 C CA . PHE B 1 10 ? -3.414 24.75 20.328 1 93.12 10 PHE B CA 1
ATOM 834 C C . PHE B 1 10 ? -3.711 24.109 18.984 1 93.12 10 PHE B C 1
ATOM 836 O O . PHE B 1 10 ? -3.434 22.922 18.781 1 93.12 10 PHE B O 1
ATOM 843 N N . ARG B 1 11 ? -4.227 24.844 18.125 1 94.81 11 ARG B N 1
ATOM 844 C CA . ARG B 1 11 ? -4.527 24.344 16.781 1 94.81 11 ARG B CA 1
ATOM 845 C C . ARG B 1 11 ? -3.264 23.875 16.078 1 94.81 11 ARG B C 1
ATOM 847 O O . ARG B 1 11 ? -3.271 22.828 15.414 1 94.81 11 ARG B O 1
ATOM 854 N N . MET B 1 12 ? -2.23 24.562 16.172 1 95.06 12 MET B N 1
ATOM 855 C CA . MET B 1 12 ? -0.963 24.188 15.547 1 95.06 12 MET B CA 1
ATOM 856 C C . MET B 1 12 ? -0.454 22.859 16.109 1 95.06 12 MET B C 1
ATOM 858 O O . MET B 1 12 ? 0.003 22 15.352 1 95.06 12 MET B O 1
ATOM 862 N N . CYS B 1 13 ? -0.627 22.766 17.359 1 95.12 13 CYS B N 1
ATOM 863 C CA . CYS B 1 13 ? -0.202 21.516 18.016 1 95.12 13 CYS B CA 1
ATOM 864 C C . CYS B 1 13 ? -1.006 20.328 17.5 1 95.12 13 CYS B C 1
ATOM 866 O O . CYS B 1 13 ? -0.445 19.266 17.219 1 95.12 13 CYS B O 1
ATOM 868 N N . MET B 1 14 ? -2.238 20.562 17.297 1 95.62 14 MET B N 1
ATOM 869 C CA . MET B 1 14 ? -3.113 19.516 16.797 1 95.62 14 MET B CA 1
ATOM 870 C C . MET B 1 14 ? -2.734 19.125 15.367 1 95.62 14 MET B C 1
ATOM 872 O O . MET B 1 14 ? -2.705 17.938 15.023 1 95.62 14 MET B O 1
ATOM 876 N N . LEU B 1 15 ? -2.42 20.141 14.594 1 96.56 15 LEU B N 1
ATOM 877 C CA . LEU B 1 15 ? -2.031 19.891 13.203 1 96.56 15 LEU B CA 1
ATOM 878 C C . LEU B 1 15 ? -0.717 19.125 13.141 1 96.56 15 LEU B C 1
ATOM 880 O O . LEU B 1 15 ? -0.569 18.203 12.328 1 96.56 15 LEU B O 1
ATOM 884 N N . ILE B 1 16 ? 0.132 19.484 14 1 96.31 16 ILE B N 1
ATOM 885 C CA . ILE B 1 16 ? 1.43 18.812 14.031 1 96.31 16 ILE B CA 1
ATOM 886 C C . ILE B 1 16 ? 1.249 17.344 14.43 1 96.31 16 ILE B C 1
ATOM 888 O O . ILE B 1 16 ? 1.86 16.453 13.836 1 96.31 16 ILE B O 1
ATOM 892 N N . THR B 1 17 ? 0.427 17.109 15.453 1 96.69 17 THR B N 1
ATOM 893 C CA . THR B 1 17 ? 0.141 15.742 15.875 1 96.69 17 THR B CA 1
ATOM 894 C C . THR B 1 17 ? -0.489 14.938 14.742 1 96.69 17 THR B C 1
ATOM 896 O O . THR B 1 17 ? -0.094 13.805 14.492 1 96.69 17 THR B O 1
ATOM 899 N N . GLU B 1 18 ? -1.403 15.5 14.07 1 96.19 18 GLU B N 1
ATOM 900 C CA . GLU B 1 18 ? -2.062 14.844 12.945 1 96.19 18 GLU B CA 1
ATOM 901 C C . GLU B 1 18 ? -1.07 14.539 11.82 1 96.19 18 GLU B C 1
ATOM 903 O O . GLU B 1 18 ? -1.098 13.453 11.234 1 96.19 18 GLU B O 1
ATOM 908 N N . LEU B 1 19 ? -0.248 15.508 11.539 1 96.19 19 LEU B N 1
ATOM 909 C CA . LEU B 1 19 ? 0.781 15.312 10.523 1 96.19 19 LEU B CA 1
ATOM 910 C C . LEU B 1 19 ? 1.672 14.125 10.867 1 96.19 19 LEU B C 1
ATOM 912 O O . LEU B 1 19 ? 1.979 13.297 10.008 1 96.19 19 LEU B O 1
ATOM 916 N N . ASN B 1 20 ? 2.053 14.047 12.086 1 96.81 20 ASN B N 1
ATOM 917 C CA . ASN B 1 20 ? 2.902 12.945 12.531 1 96.81 20 ASN B CA 1
ATOM 918 C C . ASN B 1 20 ? 2.189 11.602 12.398 1 96.81 20 ASN B C 1
ATOM 920 O O . ASN B 1 20 ? 2.787 10.617 11.961 1 96.81 20 ASN B O 1
ATOM 924 N N . LEU B 1 21 ? 0.942 11.539 12.734 1 94.75 21 LEU B N 1
ATOM 925 C CA . LEU B 1 21 ? 0.168 10.312 12.648 1 94.75 21 LEU B CA 1
ATOM 926 C C . LEU B 1 21 ? 0.034 9.859 11.195 1 94.75 21 LEU B C 1
ATOM 928 O O . LEU B 1 21 ? 0.24 8.68 10.891 1 94.75 21 LEU B O 1
ATOM 932 N N . LEU B 1 22 ? -0.23 10.789 10.359 1 95.06 22 LEU B N 1
ATOM 933 C CA . LEU B 1 22 ? -0.389 10.477 8.938 1 95.06 22 LEU B CA 1
ATOM 934 C C . LEU B 1 22 ? 0.941 10.062 8.32 1 95.06 22 LEU B C 1
ATOM 936 O O . LEU B 1 22 ? 0.99 9.141 7.504 1 95.06 22 LEU B O 1
ATOM 940 N N . THR B 1 23 ? 1.999 10.766 8.68 1 95.31 23 THR B N 1
ATOM 941 C CA . THR B 1 23 ? 3.324 10.43 8.172 1 95.31 23 THR B CA 1
ATOM 942 C C . THR B 1 23 ? 3.693 8.992 8.547 1 95.31 23 THR B C 1
ATOM 944 O O . THR B 1 23 ? 4.188 8.242 7.707 1 95.31 23 THR B O 1
ATOM 947 N N . ASN B 1 24 ? 3.363 8.602 9.75 1 95.5 24 ASN B N 1
ATOM 948 C CA . ASN B 1 24 ? 3.674 7.254 10.203 1 95.5 24 ASN B CA 1
ATOM 949 C C . ASN B 1 24 ? 2.863 6.207 9.445 1 95.5 24 ASN B C 1
ATOM 951 O O . ASN B 1 24 ? 3.395 5.164 9.062 1 95.5 24 ASN B O 1
ATOM 955 N N . ALA B 1 25 ? 1.635 6.469 9.273 1 95 25 ALA B N 1
ATOM 956 C CA . ALA B 1 25 ? 0.778 5.539 8.539 1 95 25 ALA B CA 1
ATOM 957 C C . ALA B 1 25 ? 1.232 5.406 7.086 1 95 25 ALA B C 1
ATOM 959 O O . ALA B 1 25 ? 1.293 4.301 6.551 1 95 25 ALA B O 1
ATOM 960 N N . LEU B 1 26 ? 1.564 6.477 6.512 1 94.88 26 LEU B N 1
ATOM 961 C CA . LEU B 1 26 ? 2.039 6.457 5.133 1 94.88 26 LEU B CA 1
ATOM 962 C C . LEU B 1 26 ? 3.359 5.703 5.023 1 94.88 26 LEU B C 1
ATOM 964 O O . LEU B 1 26 ? 3.551 4.906 4.098 1 94.88 26 LEU B O 1
ATOM 968 N N . ASP B 1 27 ? 4.203 5.984 5.969 1 95.5 27 ASP B N 1
ATOM 969 C CA . ASP B 1 27 ? 5.488 5.289 5.973 1 95.5 27 ASP B CA 1
ATOM 970 C C . ASP B 1 27 ? 5.293 3.777 6.055 1 95.5 27 ASP B C 1
ATOM 972 O O . ASP B 1 27 ? 6 3.02 5.387 1 95.5 27 ASP B O 1
ATOM 976 N N . SER B 1 28 ? 4.371 3.33 6.844 1 96.38 28 SER B N 1
ATOM 977 C CA . SER B 1 28 ? 4.082 1.903 6.957 1 96.38 28 SER B CA 1
ATOM 978 C C . SER B 1 28 ? 3.572 1.333 5.641 1 96.38 28 SER B C 1
ATOM 980 O O . SER B 1 28 ? 4 0.258 5.215 1 96.38 28 SER B O 1
ATOM 982 N N . GLU B 1 29 ? 2.709 2.105 5 1 96.31 29 GLU B N 1
ATOM 983 C CA . GLU B 1 29 ? 2.17 1.655 3.719 1 96.31 29 GLU B CA 1
ATOM 984 C C . GLU B 1 29 ? 3.254 1.621 2.645 1 96.31 29 GLU B C 1
ATOM 986 O O . GLU B 1 29 ? 3.287 0.707 1.818 1 96.31 29 GLU B O 1
ATOM 991 N N . ILE B 1 30 ? 4.133 2.523 2.68 1 96.44 30 ILE B N 1
ATOM 992 C CA . ILE B 1 30 ? 5.219 2.574 1.705 1 96.44 30 ILE B CA 1
ATOM 993 C C . ILE B 1 30 ? 6.164 1.397 1.925 1 96.44 30 ILE B C 1
ATOM 995 O O . ILE B 1 30 ? 6.633 0.78 0.964 1 96.44 30 ILE B O 1
ATOM 999 N N . LYS B 1 31 ? 6.391 1.074 3.129 1 96.88 31 LYS B N 1
ATOM 1000 C CA . LYS B 1 31 ? 7.219 -0.083 3.449 1 96.88 31 LYS B CA 1
ATOM 1001 C C . LYS B 1 31 ? 6.594 -1.372 2.926 1 96.88 31 LYS B C 1
ATOM 1003 O O . LYS B 1 31 ? 7.285 -2.215 2.348 1 96.88 31 LYS B O 1
ATOM 1008 N N . TYR B 1 32 ? 5.41 -1.49 3.135 1 97.44 32 TYR B N 1
ATOM 1009 C CA . TYR B 1 32 ? 4.648 -2.617 2.609 1 97.44 32 TYR B CA 1
ATOM 1010 C C . TYR B 1 32 ? 4.754 -2.686 1.09 1 97.44 32 TYR B C 1
ATOM 1012 O O . TYR B 1 32 ? 5.074 -3.736 0.53 1 97.44 32 TYR B O 1
ATOM 1020 N N . SER B 1 33 ? 4.508 -1.581 0.479 1 97.69 33 SER B N 1
ATOM 1021 C CA . SER B 1 33 ? 4.57 -1.52 -0.978 1 97.69 33 SER B CA 1
ATOM 1022 C C . SER B 1 33 ? 5.961 -1.879 -1.487 1 97.69 33 SER B C 1
ATOM 1024 O O . SER B 1 33 ? 6.102 -2.602 -2.477 1 97.69 33 SER B O 1
ATOM 1026 N N . ASN B 1 34 ? 6.938 -1.426 -0.795 1 97 34 ASN B N 1
ATOM 1027 C CA . ASN B 1 34 ? 8.312 -1.708 -1.213 1 97 34 ASN B CA 1
ATOM 1028 C C . ASN B 1 34 ? 8.648 -3.189 -1.068 1 97 34 ASN B C 1
ATOM 1030 O O . ASN B 1 34 ? 9.406 -3.74 -1.869 1 97 34 ASN B O 1
ATOM 1034 N N . GLU B 1 35 ? 8.078 -3.797 -0.05 1 97.31 35 GLU B N 1
ATOM 1035 C CA . GLU B 1 35 ? 8.25 -5.238 0.093 1 97.31 35 GLU B CA 1
ATOM 1036 C C . GLU B 1 35 ? 7.609 -5.992 -1.07 1 97.31 35 GLU B C 1
ATOM 1038 O O . GLU B 1 35 ? 8.203 -6.918 -1.621 1 97.31 35 GLU B O 1
ATOM 1043 N N . LEU B 1 36 ? 6.504 -5.629 -1.509 1 97.31 36 LEU B N 1
ATOM 1044 C CA . LEU B 1 36 ? 5.832 -6.234 -2.652 1 97.31 36 LEU B CA 1
ATOM 1045 C C . LEU B 1 36 ? 6.645 -6.035 -3.928 1 97.31 36 LEU B C 1
ATOM 1047 O O . LEU B 1 36 ? 6.781 -6.961 -4.734 1 97.31 36 LEU B O 1
ATOM 1051 N N . ILE B 1 37 ? 7.156 -4.891 -4.098 1 95.75 37 ILE B N 1
ATOM 1052 C CA . ILE B 1 37 ? 7.957 -4.574 -5.273 1 95.75 37 ILE B CA 1
ATOM 1053 C C . ILE B 1 37 ? 9.195 -5.469 -5.312 1 95.75 37 ILE B C 1
ATOM 1055 O O . ILE B 1 37 ? 9.57 -5.98 -6.371 1 95.75 37 ILE B O 1
ATOM 1059 N N . ARG B 1 38 ? 9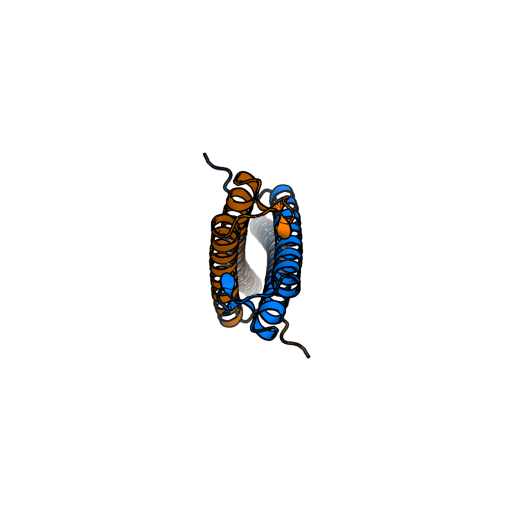.758 -5.625 -4.156 1 94.5 38 ARG B N 1
ATOM 1060 C CA . ARG B 1 38 ? 10.922 -6.492 -4.07 1 94.5 38 ARG B CA 1
ATOM 1061 C C . ARG B 1 38 ? 10.586 -7.914 -4.508 1 94.5 38 ARG B C 1
ATOM 1063 O O . ARG B 1 38 ? 11.344 -8.531 -5.266 1 94.5 38 ARG B O 1
ATOM 1070 N N . ILE B 1 39 ? 9.508 -8.445 -4.078 1 91.94 39 ILE B N 1
ATOM 1071 C CA . ILE B 1 39 ? 9.078 -9.789 -4.438 1 91.94 39 ILE B CA 1
ATOM 1072 C C . ILE B 1 39 ? 8.789 -9.859 -5.934 1 91.94 39 ILE B C 1
ATOM 1074 O O . ILE B 1 39 ? 9.18 -10.82 -6.605 1 91.94 39 ILE B O 1
ATOM 1078 N N . SER B 1 40 ? 8.117 -8.852 -6.422 1 91.44 40 SER B N 1
ATOM 1079 C CA . SER B 1 40 ? 7.797 -8.805 -7.844 1 91.44 40 SER B CA 1
ATOM 1080 C C . SER B 1 40 ? 9.062 -8.828 -8.695 1 91.44 40 SER B C 1
ATOM 1082 O O . SER B 1 40 ? 9.109 -9.5 -9.727 1 91.44 40 SER B O 1
ATOM 1084 N N . LYS B 1 41 ? 10.023 -8.133 -8.266 1 90.12 41 LYS B N 1
ATOM 1085 C CA . LYS B 1 41 ? 11.289 -8.102 -9 1 90.12 41 LYS B CA 1
ATOM 1086 C C . LYS B 1 41 ? 11.977 -9.469 -8.977 1 90.12 41 LYS B C 1
ATOM 1088 O O . LYS B 1 41 ? 12.602 -9.867 -9.953 1 90.12 41 LYS B O 1
ATOM 1093 N N . MET B 1 42 ? 11.836 -10.078 -7.828 1 84.88 42 MET B N 1
ATOM 1094 C CA . MET B 1 42 ? 12.375 -11.43 -7.723 1 84.88 42 MET B CA 1
ATOM 1095 C C . MET B 1 42 ? 11.68 -12.367 -8.703 1 84.88 42 MET B C 1
ATOM 1097 O O . MET B 1 42 ? 12.336 -13.195 -9.344 1 84.88 42 MET B O 1
ATOM 1101 N N . ILE B 1 43 ? 10.422 -12.312 -8.852 1 83.94 43 ILE B N 1
ATOM 1102 C CA . ILE B 1 43 ? 9.641 -13.125 -9.773 1 83.94 43 ILE B CA 1
ATOM 1103 C C . ILE B 1 43 ? 10.055 -12.828 -11.211 1 83.94 43 ILE B C 1
ATOM 1105 O O . ILE B 1 43 ? 10.227 -13.742 -12.016 1 83.94 43 ILE B O 1
ATOM 1109 N N . GLU B 1 44 ? 10.195 -11.609 -11.523 1 83.19 44 GLU B N 1
ATOM 1110 C CA . GLU B 1 44 ? 10.562 -11.203 -12.875 1 83.19 44 GLU B CA 1
ATOM 1111 C C . GLU B 1 44 ? 11.961 -11.688 -13.242 1 83.19 44 GLU B C 1
ATOM 1113 O O . GLU B 1 44 ? 12.219 -12.039 -14.391 1 83.19 44 GLU B O 1
ATOM 1118 N N . ALA B 1 45 ? 12.75 -11.672 -12.289 1 82.31 45 ALA B N 1
ATOM 1119 C CA . ALA B 1 45 ? 14.133 -12.07 -12.531 1 82.31 45 ALA B CA 1
ATOM 1120 C C . ALA B 1 45 ? 14.219 -13.547 -12.914 1 82.31 45 ALA B C 1
ATOM 1122 O O . ALA B 1 45 ? 15.102 -13.945 -13.672 1 82.31 45 ALA B O 1
ATOM 1123 N N . GLU B 1 46 ? 13.359 -14.297 -12.453 1 73.56 46 GLU B N 1
ATOM 1124 C CA . GLU B 1 46 ? 13.375 -15.727 -12.742 1 73.56 46 GLU B CA 1
ATOM 1125 C C . GLU B 1 46 ? 12.75 -16.016 -14.102 1 73.56 46 GLU B C 1
ATOM 1127 O O . GLU B 1 46 ? 12.906 -17.109 -14.648 1 73.56 46 GLU B O 1
ATOM 1132 N N . ASN B 1 47 ? 12.297 -14.836 -14.898 1 65.12 47 ASN B N 1
ATOM 1133 C CA . ASN B 1 47 ? 11.703 -14.898 -16.234 1 65.12 47 ASN B CA 1
ATOM 1134 C C . ASN B 1 47 ? 10.578 -15.922 -16.297 1 65.12 47 ASN B C 1
ATOM 1136 O O . ASN B 1 47 ? 10 -16.156 -17.359 1 65.12 47 ASN B O 1
ATOM 1140 N N . ARG B 1 48 ? 10.359 -16.5 -15.328 1 61.66 48 ARG B N 1
ATOM 1141 C CA . ARG B 1 48 ? 9.492 -17.688 -15.266 1 61.66 48 ARG B CA 1
ATOM 1142 C C . ARG B 1 48 ? 8.039 -17.297 -15.523 1 61.66 48 ARG B C 1
ATOM 1144 O O . ARG B 1 48 ? 7.277 -18.094 -16.078 1 61.66 48 ARG B O 1
ATOM 1151 N N . TRP B 1 49 ? 7.73 -16.078 -15.242 1 65.75 49 TRP B N 1
ATOM 1152 C CA . TRP B 1 49 ? 6.309 -15.742 -15.258 1 65.75 49 TRP B CA 1
ATOM 1153 C C . TRP B 1 49 ? 5.805 -15.547 -16.688 1 65.75 49 TRP B C 1
ATOM 1155 O O . TRP B 1 49 ? 4.609 -15.68 -16.953 1 65.75 49 TRP B O 1
ATOM 1165 N N . ASP B 1 50 ? 6.758 -15.398 -17.484 1 70.69 50 ASP B N 1
ATOM 1166 C CA . ASP B 1 50 ? 6.391 -15.18 -18.891 1 70.69 50 ASP B CA 1
ATOM 1167 C C . ASP B 1 50 ? 6.121 -16.5 -19.594 1 70.69 50 ASP B C 1
ATOM 1169 O O . ASP B 1 50 ? 5.5 -16.531 -20.656 1 70.69 50 ASP B O 1
ATOM 1173 N N . TYR B 1 51 ? 6.504 -17.578 -18.906 1 72.06 51 TYR B N 1
ATOM 1174 C CA . TYR B 1 51 ? 6.375 -18.844 -19.609 1 72.06 51 TYR B CA 1
ATOM 1175 C C . TYR B 1 51 ? 4.965 -19.406 -19.469 1 72.06 51 TYR B C 1
ATOM 1177 O O . TYR B 1 51 ? 4.316 -19.219 -18.438 1 72.06 51 TYR B O 1
ATOM 1185 N N . PRO B 1 52 ? 4.555 -20.062 -20.609 1 79.94 52 PRO B N 1
ATOM 1186 C CA . PRO B 1 52 ? 3.287 -20.797 -20.5 1 79.94 52 PRO B CA 1
ATOM 1187 C C . PRO B 1 52 ? 3.336 -21.906 -19.469 1 79.94 52 PRO B C 1
ATOM 1189 O O . PRO B 1 52 ? 4.367 -22.562 -19.312 1 79.94 52 PRO B O 1
ATOM 1192 N N . ILE B 1 53 ? 2.338 -22.094 -18.797 1 80.88 53 ILE B N 1
ATOM 1193 C CA . ILE B 1 53 ? 2.219 -23.047 -17.703 1 80.88 53 ILE B CA 1
ATOM 1194 C C . ILE B 1 53 ? 2.568 -24.453 -18.203 1 80.88 53 ILE B C 1
ATOM 1196 O O . ILE B 1 53 ? 3.209 -25.234 -17.484 1 80.88 53 ILE B O 1
ATOM 1200 N N . ASP B 1 54 ? 2.15 -24.781 -19.422 1 81 54 ASP B N 1
ATOM 1201 C CA . ASP B 1 54 ? 2.309 -26.141 -19.953 1 81 54 ASP B CA 1
ATOM 1202 C C . ASP B 1 54 ? 3.771 -26.438 -20.281 1 81 54 ASP B C 1
ATOM 1204 O O . ASP B 1 54 ? 4.145 -27.594 -20.469 1 81 54 ASP B O 1
ATOM 1208 N N . LYS B 1 55 ? 4.551 -25.391 -20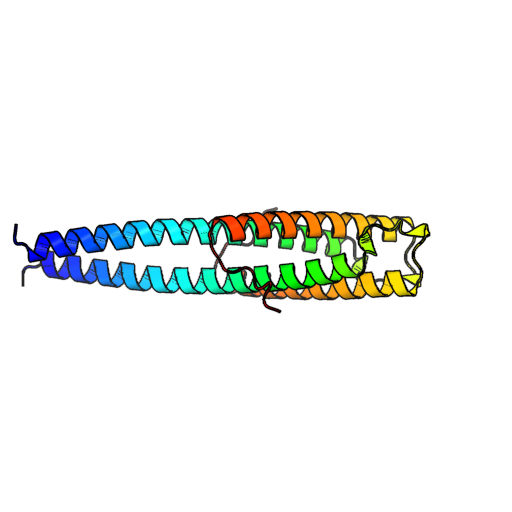.25 1 82.19 55 LYS B N 1
ATOM 1209 C CA . LYS B 1 55 ? 5.973 -25.562 -20.531 1 82.19 55 LYS B CA 1
ATOM 1210 C C . LYS B 1 55 ? 6.805 -25.5 -19.25 1 82.19 55 LYS B C 1
ATOM 1212 O O . LYS B 1 55 ? 8.016 -25.719 -19.281 1 82.19 55 LYS B O 1
ATOM 1217 N N . MET B 1 56 ? 6.121 -25.266 -18.188 1 80.31 56 MET B N 1
ATOM 1218 C CA . MET B 1 56 ? 6.855 -25.141 -16.922 1 80.31 56 MET B CA 1
ATOM 1219 C C . MET B 1 56 ? 7.07 -26.516 -16.281 1 80.31 56 MET B C 1
ATOM 1221 O O . MET B 1 56 ? 6.195 -27.375 -16.359 1 80.31 56 MET B O 1
ATOM 1225 N N . THR B 1 57 ? 8.188 -26.609 -15.75 1 82.94 57 THR B N 1
ATOM 1226 C CA . THR B 1 57 ? 8.477 -27.812 -15 1 82.94 57 THR B CA 1
ATOM 1227 C C . THR B 1 57 ? 7.738 -27.812 -13.664 1 82.94 57 THR B C 1
ATOM 1229 O O . THR B 1 57 ? 7.246 -26.781 -13.227 1 82.94 57 THR B O 1
ATOM 1232 N N . LEU B 1 58 ? 7.672 -28.984 -13.086 1 83.5 58 LEU B N 1
ATOM 1233 C CA . LEU B 1 58 ? 7.066 -29.078 -11.766 1 83.5 58 LEU B CA 1
ATOM 1234 C C . LEU B 1 58 ? 7.793 -28.188 -10.773 1 83.5 58 LEU B C 1
ATOM 1236 O O . LEU B 1 58 ? 7.16 -27.531 -9.938 1 83.5 58 LEU B O 1
ATOM 1240 N N . ALA B 1 59 ? 9.078 -28.141 -10.883 1 84 59 ALA B N 1
ATOM 1241 C CA . ALA B 1 59 ? 9.883 -27.281 -10.008 1 84 59 ALA B CA 1
ATOM 1242 C C . ALA B 1 59 ? 9.555 -25.812 -10.219 1 84 59 ALA B C 1
ATOM 1244 O O . ALA B 1 59 ? 9.492 -25.031 -9.258 1 84 59 ALA B O 1
ATOM 1245 N N . GLY B 1 60 ? 9.336 -25.484 -11.375 1 82.31 60 GLY B N 1
ATOM 1246 C CA . GLY B 1 60 ? 8.938 -24.109 -11.688 1 82.31 60 GLY B CA 1
ATOM 1247 C C . GLY B 1 60 ? 7.59 -23.734 -11.109 1 82.31 60 GLY B C 1
ATOM 1248 O O . GLY B 1 60 ? 7.438 -22.656 -10.531 1 82.31 60 GLY B O 1
ATOM 1249 N N . LEU B 1 61 ? 6.707 -24.641 -11.242 1 83.31 61 LEU B N 1
ATOM 1250 C CA . LEU B 1 61 ? 5.367 -24.422 -10.711 1 83.31 61 LEU B CA 1
ATOM 1251 C C . LEU B 1 61 ? 5.395 -24.328 -9.188 1 83.31 61 LEU B C 1
ATOM 1253 O O . LEU B 1 61 ? 4.688 -23.5 -8.609 1 83.31 61 LEU B O 1
ATOM 1257 N N . GLN B 1 62 ? 6.188 -25.094 -8.641 1 85.62 62 GLN B N 1
ATOM 1258 C CA . GLN B 1 62 ? 6.328 -25.047 -7.188 1 85.62 62 GLN B CA 1
ATOM 1259 C C . GLN B 1 62 ? 6.922 -23.719 -6.723 1 85.62 62 GLN B C 1
ATOM 1261 O O . GLN B 1 62 ? 6.492 -23.172 -5.711 1 85.62 62 GLN B O 1
ATOM 1266 N N . SER B 1 63 ? 7.871 -23.266 -7.445 1 84.38 63 SER B N 1
ATOM 1267 C CA . SER B 1 63 ? 8.477 -21.984 -7.133 1 84.38 63 SER B CA 1
ATOM 1268 C C . SER B 1 63 ? 7.457 -20.859 -7.23 1 84.38 63 SER B C 1
ATOM 1270 O O . SER B 1 63 ? 7.426 -19.953 -6.387 1 84.38 63 SER B O 1
ATOM 1272 N N . PHE B 1 64 ? 6.676 -20.922 -8.203 1 82 64 PHE B N 1
ATOM 1273 C CA . PHE B 1 64 ? 5.621 -19.922 -8.391 1 82 64 PHE B CA 1
ATOM 1274 C C . PHE B 1 64 ? 4.645 -19.953 -7.219 1 82 64 PHE B C 1
ATOM 1276 O O . PHE B 1 64 ? 4.266 -18.906 -6.695 1 82 64 PHE B O 1
ATOM 1283 N N . LYS B 1 65 ? 4.285 -21.094 -6.859 1 84.81 65 LYS B N 1
ATOM 1284 C CA . LYS B 1 65 ? 3.371 -21.234 -5.727 1 84.81 65 LYS B CA 1
ATOM 1285 C C . LYS B 1 65 ? 3.977 -20.641 -4.457 1 84.81 65 LYS B C 1
ATOM 1287 O O . LYS B 1 65 ? 3.279 -19.984 -3.68 1 84.81 65 LYS B O 1
ATOM 1292 N N . MET B 1 66 ? 5.184 -20.859 -4.227 1 86.56 66 MET B N 1
ATOM 1293 C CA . MET B 1 66 ? 5.867 -20.359 -3.045 1 86.56 66 MET B CA 1
ATOM 1294 C C . MET B 1 66 ? 5.844 -18.828 -3.021 1 86.56 66 MET B C 1
ATOM 1296 O O . MET B 1 66 ? 5.637 -18.219 -1.971 1 86.56 66 MET B O 1
ATOM 1300 N N . VAL B 1 67 ? 6.09 -18.281 -4.156 1 85.56 67 VAL B N 1
ATOM 1301 C CA . VAL B 1 67 ? 6.078 -16.828 -4.273 1 85.56 67 VAL B CA 1
ATOM 1302 C C . VAL B 1 67 ? 4.672 -16.297 -4.008 1 85.56 67 VAL B C 1
ATOM 1304 O O . VAL B 1 67 ? 4.496 -15.305 -3.291 1 85.56 67 VAL B O 1
ATOM 1307 N N . LEU B 1 68 ? 3.68 -16.922 -4.527 1 85 68 LEU B N 1
ATOM 1308 C CA . LEU B 1 68 ? 2.293 -16.531 -4.305 1 85 68 LEU B CA 1
ATOM 1309 C C . LEU B 1 68 ? 1.932 -16.641 -2.824 1 85 68 LEU B C 1
ATOM 1311 O O . LEU B 1 68 ? 1.249 -15.766 -2.285 1 85 68 LEU B O 1
ATOM 1315 N N . ASP B 1 69 ? 2.43 -17.656 -2.225 1 88.25 69 ASP B N 1
ATOM 1316 C CA . ASP B 1 69 ? 2.188 -17.828 -0.795 1 88.25 69 ASP B CA 1
ATOM 1317 C C . ASP B 1 69 ? 2.781 -16.672 0.001 1 88.25 69 ASP B C 1
ATOM 1319 O O . ASP B 1 69 ? 2.156 -16.156 0.936 1 88.25 69 ASP B O 1
ATOM 1323 N N . GLU B 1 70 ? 3.953 -16.266 -0.368 1 91.25 70 GLU B N 1
ATOM 1324 C CA . GLU B 1 70 ? 4.605 -15.133 0.295 1 91.25 70 GLU B CA 1
ATOM 1325 C C . GLU B 1 70 ? 3.824 -13.836 0.078 1 91.25 70 GLU B C 1
ATOM 1327 O O . GLU B 1 70 ? 3.641 -13.055 1.012 1 91.25 70 GLU B O 1
ATOM 1332 N N . LEU B 1 71 ? 3.365 -13.641 -1.119 1 92.06 71 LEU B N 1
ATOM 1333 C CA . LEU B 1 71 ? 2.557 -12.461 -1.433 1 92.06 71 LEU B CA 1
ATOM 1334 C C . LEU B 1 71 ? 1.266 -12.461 -0.621 1 92.06 71 LEU B C 1
ATOM 1336 O O . LEU B 1 71 ? 0.892 -11.438 -0.046 1 92.06 71 LEU B O 1
ATOM 1340 N N . MET B 1 72 ? 0.687 -13.602 -0.559 1 90.94 72 MET B N 1
ATOM 1341 C CA . MET B 1 72 ? -0.568 -13.719 0.178 1 90.94 72 MET B CA 1
ATOM 1342 C C . MET B 1 72 ? -0.36 -13.414 1.658 1 90.94 72 MET B C 1
ATOM 1344 O O . MET B 1 72 ? -1.206 -12.781 2.291 1 90.94 72 MET B O 1
ATOM 1348 N N . LYS B 1 73 ? 0.719 -13.867 2.197 1 93.88 73 LYS B N 1
ATOM 1349 C CA . LYS B 1 73 ? 1.041 -13.602 3.598 1 93.88 73 LYS B CA 1
ATOM 1350 C C . LYS B 1 73 ? 1.253 -12.117 3.842 1 93.88 73 LYS B C 1
ATOM 1352 O O . LYS B 1 73 ? 0.793 -11.578 4.852 1 93.88 73 LYS B O 1
ATOM 1357 N N . LEU B 1 74 ? 1.913 -11.492 2.945 1 96.81 74 LEU B N 1
ATOM 1358 C CA . LEU B 1 74 ? 2.16 -10.062 3.068 1 96.81 74 LEU B CA 1
ATOM 1359 C C . LEU B 1 74 ? 0.855 -9.281 2.994 1 96.81 74 LEU B C 1
ATOM 1361 O O . LEU B 1 74 ? 0.646 -8.336 3.764 1 96.81 74 LEU B O 1
ATOM 1365 N N . ILE B 1 75 ? 0.016 -9.633 2.055 1 97.12 75 ILE B N 1
ATOM 1366 C CA . ILE B 1 75 ? -1.267 -8.961 1.872 1 97.12 75 ILE B CA 1
ATOM 1367 C C . ILE B 1 75 ? -2.129 -9.148 3.117 1 97.12 75 ILE B C 1
ATOM 1369 O O . 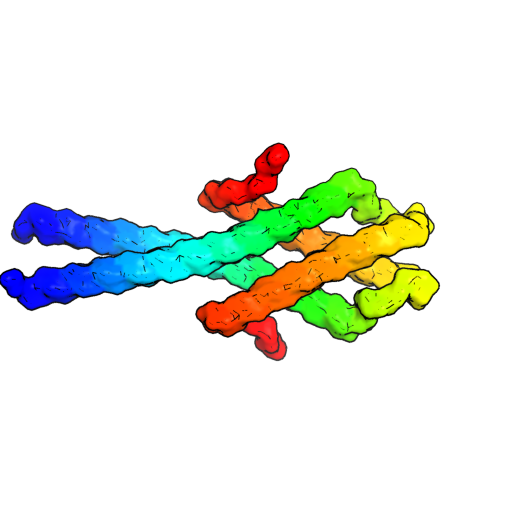ILE B 1 75 ? -2.748 -8.203 3.602 1 97.12 75 ILE B O 1
ATOM 1373 N N . ALA B 1 76 ? -2.084 -10.328 3.656 1 95.69 76 ALA B N 1
ATOM 1374 C CA . ALA B 1 76 ? -2.852 -10.617 4.867 1 95.69 76 ALA B CA 1
ATOM 1375 C C . ALA B 1 76 ? -2.34 -9.789 6.047 1 95.69 76 ALA B C 1
ATOM 1377 O O . ALA B 1 76 ? -3.129 -9.242 6.82 1 95.69 76 ALA B O 1
ATOM 1378 N N . ARG B 1 77 ? -1.087 -9.734 6.207 1 97.19 77 ARG B N 1
ATOM 1379 C CA . ARG B 1 77 ? -0.479 -8.945 7.277 1 97.19 77 ARG B CA 1
ATOM 1380 C C . ARG B 1 77 ? -0.862 -7.473 7.16 1 97.19 77 ARG B C 1
ATOM 1382 O O . ARG B 1 77 ? -1.176 -6.828 8.164 1 97.19 77 ARG B O 1
ATOM 1389 N N . ASN B 1 78 ? -0.827 -6.957 5.977 1 97.62 78 ASN B N 1
ATOM 1390 C CA . ASN B 1 78 ? -1.194 -5.559 5.785 1 97.62 78 ASN B CA 1
ATOM 1391 C C . ASN B 1 78 ? -2.682 -5.328 6.039 1 97.62 78 ASN B C 1
ATOM 1393 O O . ASN B 1 78 ? -3.072 -4.285 6.562 1 97.62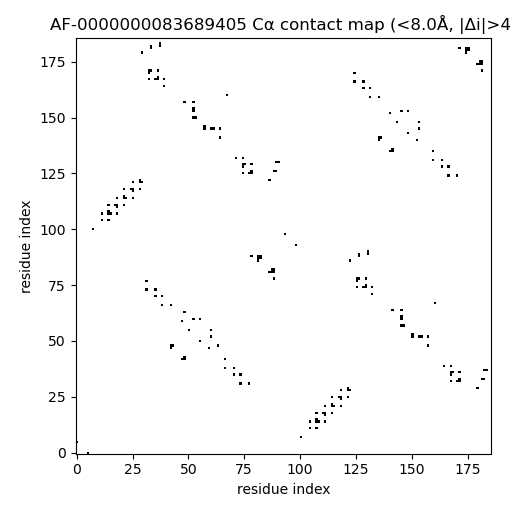 78 ASN B O 1
ATOM 1397 N N . ALA B 1 79 ? -3.469 -6.172 5.613 1 96.44 79 ALA B N 1
ATOM 1398 C CA . ALA B 1 79 ? -4.898 -6.078 5.891 1 96.44 79 ALA B CA 1
ATOM 1399 C C . ALA B 1 79 ? -5.164 -5.969 7.387 1 96.44 79 ALA B C 1
ATOM 1401 O O . ALA B 1 79 ? -5.988 -5.164 7.82 1 96.44 79 ALA B O 1
ATOM 1402 N N . ASP B 1 80 ? -4.441 -6.836 8.133 1 96.31 80 ASP B N 1
ATOM 1403 C CA . ASP B 1 80 ? -4.543 -6.766 9.594 1 96.31 80 ASP B CA 1
ATOM 1404 C C . ASP B 1 80 ? -4.121 -5.395 10.109 1 96.31 80 ASP B C 1
ATOM 1406 O O . ASP B 1 80 ? -4.773 -4.828 10.984 1 96.31 80 ASP B O 1
ATOM 1410 N N . TRP B 1 81 ? -3.082 -4.93 9.578 1 95.94 81 TRP B N 1
ATOM 1411 C CA . TRP B 1 81 ? -2.566 -3.623 9.969 1 95.94 81 TRP B CA 1
ATOM 1412 C C . TRP B 1 81 ? -3.576 -2.523 9.656 1 95.94 81 TRP B C 1
ATOM 1414 O O . TRP B 1 81 ? -3.842 -1.661 10.5 1 95.94 81 TRP B O 1
ATOM 1424 N N . LEU B 1 82 ? -4.191 -2.527 8.523 1 95.81 82 LEU B N 1
ATOM 1425 C CA . LEU B 1 82 ? -5.176 -1.531 8.117 1 95.81 82 LEU B CA 1
ATOM 1426 C C . LEU B 1 82 ? -6.398 -1.564 9.023 1 95.81 82 LEU B C 1
ATOM 1428 O O . LEU B 1 82 ? -6.945 -0.517 9.375 1 95.81 82 LEU B O 1
ATOM 1432 N N . ALA B 1 83 ? -6.734 -2.73 9.328 1 93.62 83 ALA B N 1
ATOM 1433 C CA . ALA B 1 83 ? -7.883 -2.893 10.211 1 93.62 83 ALA B CA 1
ATOM 1434 C C . ALA B 1 83 ? -7.621 -2.252 11.57 1 93.62 83 ALA B C 1
ATOM 1436 O O . ALA B 1 83 ? -8.523 -1.653 12.164 1 93.62 83 ALA B O 1
ATOM 1437 N N . ILE B 1 84 ? -6.441 -2.328 12.062 1 92.88 84 ILE B N 1
ATOM 1438 C CA . ILE B 1 84 ? -6.047 -1.768 13.352 1 92.88 84 ILE B CA 1
ATOM 1439 C C . ILE B 1 84 ? -6.039 -0.243 13.266 1 92.88 84 ILE B C 1
ATOM 1441 O O . ILE B 1 84 ? -6.422 0.439 14.219 1 92.88 84 ILE B O 1
ATOM 1445 N N . GLN B 1 85 ? -5.621 0.348 12.055 1 88.31 85 GLN B N 1
ATOM 1446 C CA . GLN B 1 85 ? -5.559 1.791 11.844 1 88.31 85 GLN B CA 1
ATOM 1447 C C . GLN B 1 85 ? -6.957 2.383 11.68 1 88.31 85 GLN B C 1
ATOM 1449 O O . GLN B 1 85 ? -7.141 3.596 11.805 1 88.31 85 GLN B O 1
ATOM 1454 N N . GLY B 1 86 ? -7.992 1.484 11.562 1 79.12 86 GLY B N 1
ATOM 1455 C CA . GLY B 1 86 ? -9.344 1.949 11.305 1 79.12 86 GLY B CA 1
ATOM 1456 C C . GLY B 1 86 ? -9.594 2.293 9.852 1 79.12 86 GLY B C 1
ATOM 1457 O O . GLY B 1 86 ? -10.539 3.018 9.531 1 79.12 86 GLY B O 1
ATOM 1458 N N . ALA B 1 87 ? -8.703 2.139 8.961 1 63.62 87 ALA B N 1
ATOM 1459 C CA . ALA B 1 87 ? -8.93 2.352 7.535 1 63.62 87 ALA B CA 1
ATOM 1460 C C . ALA B 1 87 ? -9.906 1.316 6.977 1 63.62 87 ALA B C 1
ATOM 1462 O O . ALA B 1 87 ? -9.812 0.131 7.305 1 63.62 87 ALA B O 1
ATOM 1463 N N . PRO B 1 88 ? -11.172 1.753 6.406 1 56.28 88 PRO B N 1
ATOM 1464 C CA . PRO B 1 88 ? -12.125 0.754 5.918 1 56.28 88 PRO B CA 1
ATOM 1465 C C . PRO B 1 88 ? -11.5 -0.226 4.93 1 56.28 88 PRO B C 1
ATOM 1467 O O . PRO B 1 88 ? -10.781 0.188 4.016 1 56.28 88 PRO B O 1
ATOM 1470 N N . THR B 1 89 ? -11.219 -1.345 5.172 1 54.91 89 THR B N 1
ATOM 1471 C CA . THR B 1 89 ? -10.844 -2.404 4.242 1 54.91 89 THR B CA 1
ATOM 1472 C C . THR B 1 89 ? -12.047 -2.875 3.439 1 54.91 89 THR B C 1
ATOM 1474 O O . THR B 1 89 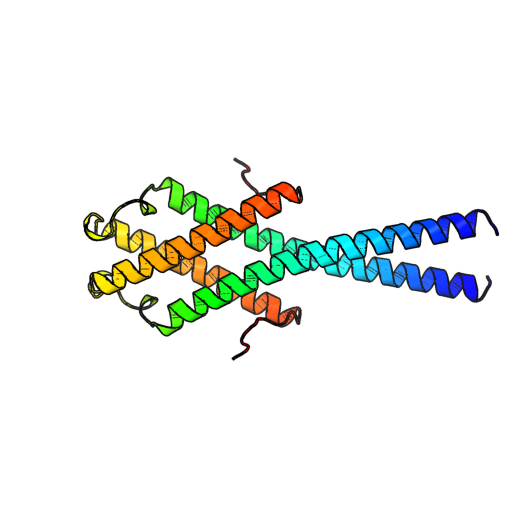? -13.133 -3.059 3.994 1 54.91 89 THR B O 1
ATOM 1477 N N . GLN B 1 90 ? -12.422 -2.396 2.176 1 47.09 90 GLN B N 1
ATOM 1478 C CA . GLN B 1 90 ? -13.586 -2.723 1.365 1 47.09 90 GLN B CA 1
ATOM 1479 C C . GLN B 1 90 ? -14.039 -4.164 1.602 1 47.09 90 GLN B C 1
ATOM 1481 O O . GLN B 1 90 ? -13.375 -5.105 1.156 1 47.09 90 GLN B O 1
ATOM 1486 N N . THR B 1 91 ? -14.273 -4.84 2.59 1 40.09 91 THR B N 1
ATOM 1487 C CA . THR B 1 91 ? -15.164 -5.984 2.471 1 40.09 91 THR B CA 1
ATOM 1488 C C . THR B 1 91 ? -16.531 -5.547 1.941 1 40.09 91 THR B C 1
ATOM 1490 O O . THR B 1 91 ? -17.531 -6.254 2.121 1 40.09 91 THR B O 1
ATOM 1493 N N . GLN B 1 92 ? -16.828 -4.344 1.386 1 34.03 92 GLN B N 1
ATOM 1494 C CA . GLN B 1 92 ? -18.25 -4.129 1.146 1 34.03 92 GLN B CA 1
ATOM 1495 C C . GLN B 1 92 ? -18.812 -5.164 0.172 1 34.03 92 GLN B C 1
ATOM 1497 O O . GLN B 1 92 ? -18.234 -5.402 -0.889 1 34.03 92 GLN B O 1
ATOM 1502 N N . PRO B 1 93 ? -20.031 -5.676 0.559 1 28.66 93 PRO B N 1
ATOM 1503 C CA . PRO B 1 93 ? -20.703 -6.582 -0.369 1 28.66 93 PRO B CA 1
ATOM 1504 C C . PRO B 1 93 ? -20.781 -6.027 -1.79 1 28.66 93 PRO B C 1
ATOM 1506 O O . PRO B 1 93 ? -20.734 -4.809 -1.983 1 28.66 93 PRO B O 1
#

Secondary structure (DSSP, 8-state):
--HHHHHHHHHHHHHHHHHHHHHHHHHHHHHHHHHHHHHHHHHHHTTGGGS-GGG--HHHHHHHHHHHHHHHHHHHHHHHHHHHHT-------/--HHHHHHHHHHHHHHHHHHHHHHHHHHHHHHHHHHHHHHHHHHHTTGGGS-GGG--HHHHHHHHHHHHHHHHHHHHHHHHHHHHT-------

Sequence (186 aa):
MSNRRIEDLFRMCMLITELNLLTNALDSEIKYSNELIRISKMIEAENRWDYPIDKMTLAGLQSFKMVLDELMKLIARNADWLAIQGAPTQTQPMSNRRIEDLFRMCMLITELNLLTNALDSEIKYSNELIRISKMIEAENRWDYPIDKMTLAGLQSFKMVLDELMKLIARNADWLAIQGAPTQTQP

Foldseek 3Di:
DDPVVVVVVVVVVVVVVVVVVVVVVVVVVVVLVVVVVVLVVVVVVVVLVVDDPVPDDPVSVVVVVVSVVVVVVSVVVVVVVCVVVVNDPPPPD/DDPVVVVVVVVVVVVVVVVVVVVVVVVVVVVLVVVVVVLVVVVVVVVLVVDDPVPDDPVSVVVVVVSVVVVVVSVVVVVVVCVVVVNDPPPDD

Nearest PDB structures (foldseek):
  6zsj-assembly1_C  TM=5.621E-01  e=1.456E+00  Homo sapiens
  5szg-assembly1_A  TM=8.352E-01  e=4.631E+00  Homo sapiens
  5szi-assembly1_B  TM=4.742E-01  e=3.149E+00  Homo sapiens
  6vyp-assembly2_k  TM=4.828E-01  e=7.948E+00  Homo sapiens
  6zsj-assembly1_C  TM=5.621E-01  e=1.486E+00  Homo sapiens

Organism: NCBI:txid97028

Solvent-accessible surface area (backbone atoms only — not comparable to full-atom values): 10579 Å² total; per-residue (Å²): 133,56,71,68,57,54,52,51,53,51,51,46,51,51,49,50,53,50,40,52,54,49,51,51,54,35,50,52,50,50,50,51,51,40,52,51,45,53,52,50,50,54,50,55,70,65,53,54,77,80,48,59,72,91,74,48,48,72,69,53,52,50,51,50,50,52,51,51,50,52,50,51,51,52,49,51,52,48,51,54,51,36,55,73,74,64,48,85,64,79,72,69,130,131,55,70,66,55,53,51,52,52,50,50,46,51,51,48,50,52,51,40,52,53,49,51,53,52,36,50,52,49,50,51,52,51,41,53,51,48,52,52,50,52,55,50,56,69,65,55,53,78,78,49,60,71,92,76,48,50,72,68,51,52,50,52,50,49,52,53,50,51,53,51,50,50,50,49,51,53,47,51,54,51,36,54,74,73,64,49,85,65,78,74,70,128

Radius of gyration: 22.29 Å; Cα contacts (8 Å, |Δi|>4): 113; chains: 2; bounding box: 42×75×47 Å

pLDDT: mean 85.88, std 14.26, range [27.92, 97.69]